Protein AF-A0A522TEH4-F1 (afdb_monomer_lite)

Structure (mmCIF, N/CA/C/O backbone):
data_AF-A0A522TEH4-F1
#
_entry.id   AF-A0A522TEH4-F1
#
loop_
_atom_site.group_PDB
_atom_site.id
_atom_site.type_symbol
_atom_site.label_atom_id
_atom_site.label_alt_id
_atom_site.label_comp_id
_atom_site.label_asym_id
_atom_site.label_entity_id
_atom_site.label_seq_id
_atom_site.pdbx_PDB_ins_code
_atom_site.Cartn_x
_atom_site.Cartn_y
_atom_site.Cartn_z
_atom_site.occupancy
_atom_site.B_iso_or_equiv
_atom_site.auth_seq_id
_atom_site.auth_comp_id
_atom_site.auth_asym_id
_atom_site.auth_atom_id
_atom_site.pdbx_PDB_model_num
ATOM 1 N N . MET A 1 1 ? 0.277 -10.888 18.125 1.00 70.00 1 MET A N 1
ATOM 2 C CA . MET A 1 1 ? -0.631 -10.652 16.985 1.00 70.00 1 MET A CA 1
ATOM 3 C C . MET A 1 1 ? -2.059 -10.641 17.505 1.00 70.00 1 MET A C 1
ATOM 5 O O . MET A 1 1 ? -2.379 -11.465 18.355 1.00 70.00 1 MET A O 1
ATOM 9 N N . ILE A 1 2 ? -2.900 -9.721 17.026 1.00 80.62 2 ILE A N 1
ATOM 10 C CA . ILE A 1 2 ? -4.321 -9.636 17.406 1.00 80.62 2 ILE A CA 1
ATOM 11 C C . ILE A 1 2 ? -5.084 -10.829 16.817 1.00 80.62 2 ILE A C 1
ATOM 13 O O . ILE A 1 2 ? -4.910 -11.162 15.644 1.00 80.62 2 ILE A O 1
ATOM 17 N N . ALA A 1 3 ? -5.933 -11.473 17.621 1.00 81.19 3 ALA A N 1
ATOM 18 C CA . ALA A 1 3 ? -6.693 -12.644 17.194 1.00 81.19 3 ALA A CA 1
ATOM 19 C C . ALA A 1 3 ? -7.724 -12.301 16.101 1.00 81.19 3 ALA A C 1
ATOM 21 O O . ALA A 1 3 ? -8.468 -11.323 16.204 1.00 81.19 3 ALA A O 1
ATOM 22 N N . THR A 1 4 ? -7.816 -13.155 15.077 1.00 79.81 4 THR A N 1
ATOM 23 C CA . THR A 1 4 ? -8.701 -12.989 13.911 1.00 79.81 4 THR A CA 1
ATOM 24 C C . THR A 1 4 ? -10.171 -12.693 14.250 1.00 79.81 4 THR A C 1
ATOM 26 O O . THR A 1 4 ? -10.734 -11.814 13.596 1.00 79.81 4 THR A O 1
ATOM 29 N N . PRO A 1 5 ? -10.804 -13.332 15.259 1.00 83.88 5 PRO A N 1
ATOM 30 C CA . PRO A 1 5 ? -12.202 -13.052 15.604 1.00 83.88 5 PRO A CA 1
ATOM 31 C C . PRO A 1 5 ? -12.446 -11.631 16.129 1.00 83.88 5 PRO A C 1
ATOM 33 O O . PRO A 1 5 ? -13.519 -11.082 15.911 1.00 83.88 5 PRO A O 1
ATOM 36 N N . VAL A 1 6 ? -11.454 -11.022 16.787 1.00 85.75 6 VAL A N 1
ATOM 37 C CA . VAL A 1 6 ? -11.531 -9.627 17.259 1.00 85.75 6 VAL A CA 1
ATOM 38 C C . VAL A 1 6 ? -11.233 -8.659 16.113 1.00 85.75 6 VAL A C 1
ATOM 40 O O . VAL A 1 6 ? -11.848 -7.602 15.988 1.00 85.75 6 VAL A O 1
ATOM 43 N N . TRP A 1 7 ? -10.280 -9.038 15.264 1.00 85.19 7 TRP A N 1
ATOM 44 C CA . TRP A 1 7 ? -9.722 -8.193 14.218 1.00 85.19 7 TRP A CA 1
ATOM 45 C C . TRP A 1 7 ? -10.606 -8.057 12.973 1.00 85.19 7 TRP A C 1
ATOM 47 O O . TRP A 1 7 ? -10.864 -6.946 12.506 1.00 85.19 7 TRP A O 1
ATOM 57 N N . ASN A 1 8 ? -11.073 -9.179 12.417 1.00 84.12 8 ASN A N 1
ATOM 58 C CA . ASN A 1 8 ? -11.763 -9.203 11.125 1.00 84.12 8 ASN A CA 1
ATOM 59 C C . ASN A 1 8 ? -13.027 -8.335 11.084 1.00 84.12 8 ASN A C 1
ATOM 61 O O . ASN A 1 8 ? -13.173 -7.594 10.109 1.00 84.12 8 ASN A O 1
ATOM 65 N N . PRO A 1 9 ? -13.917 -8.357 12.097 1.00 88.81 9 PRO A N 1
ATOM 66 C CA . PRO A 1 9 ? -15.125 -7.539 12.052 1.00 88.81 9 PRO A CA 1
ATOM 67 C C . PRO A 1 9 ? -14.812 -6.036 11.998 1.00 88.81 9 PRO A C 1
ATOM 69 O O . PRO A 1 9 ? -15.439 -5.307 11.229 1.00 88.81 9 PRO A O 1
ATOM 72 N N . ALA A 1 10 ? -13.788 -5.577 12.726 1.00 89.94 10 ALA A N 1
ATOM 73 C CA . ALA A 1 10 ? -13.349 -4.181 12.704 1.00 89.94 10 ALA A CA 1
ATOM 74 C C . ALA A 1 10 ? -12.788 -3.772 11.333 1.00 89.94 10 ALA A C 1
ATOM 76 O O . ALA A 1 10 ? -13.096 -2.698 10.814 1.00 89.94 10 ALA A O 1
ATOM 77 N N . ILE A 1 11 ? -12.006 -4.653 10.701 1.00 85.62 11 ILE A N 1
ATOM 78 C CA . ILE A 1 11 ? -11.470 -4.419 9.355 1.00 85.62 11 ILE A CA 1
ATOM 79 C C . ILE A 1 11 ? -12.564 -4.439 8.289 1.00 85.62 11 ILE A C 1
ATOM 81 O O . ILE A 1 11 ? -12.509 -3.648 7.346 1.00 85.62 11 ILE A O 1
ATOM 85 N N . TRP A 1 12 ? -13.576 -5.295 8.416 1.00 85.38 12 TRP A N 1
ATOM 86 C CA . TRP A 1 12 ? -14.732 -5.266 7.521 1.00 85.38 12 TRP A CA 1
ATOM 87 C C . TRP A 1 12 ? -15.533 -3.971 7.675 1.00 85.38 12 TRP A C 1
ATOM 89 O O . TRP A 1 12 ? -15.868 -3.355 6.663 1.00 85.38 12 TRP A O 1
ATOM 99 N N . ALA A 1 13 ? -15.735 -3.498 8.908 1.00 88.38 13 ALA A N 1
ATOM 100 C CA . ALA A 1 13 ? -16.350 -2.197 9.172 1.00 88.38 13 ALA A CA 1
ATOM 101 C C . ALA A 1 13 ? -15.537 -1.030 8.580 1.00 88.38 13 ALA A C 1
ATOM 103 O O . ALA A 1 13 ? -16.120 -0.061 8.095 1.00 88.38 13 ALA A O 1
ATOM 104 N N . ALA A 1 14 ? -14.203 -1.132 8.556 1.00 87.25 14 ALA A N 1
ATOM 105 C CA . ALA A 1 14 ? -13.345 -0.146 7.902 1.00 87.25 14 ALA A CA 1
ATOM 106 C C . ALA A 1 14 ? -13.493 -0.178 6.373 1.00 87.25 14 ALA A C 1
ATOM 108 O O . ALA A 1 14 ? -13.544 0.869 5.736 1.00 87.25 14 ALA A O 1
ATOM 109 N N . ARG A 1 15 ? -13.586 -1.362 5.756 1.00 79.56 15 ARG A N 1
ATOM 110 C CA . ARG A 1 15 ? -13.619 -1.515 4.285 1.00 79.56 15 ARG A CA 1
ATOM 111 C C . ARG A 1 15 ? -14.828 -0.903 3.607 1.00 79.56 15 ARG A C 1
ATOM 113 O O . ARG A 1 15 ? -14.713 -0.502 2.454 1.00 79.56 15 ARG A O 1
ATOM 120 N N . VAL A 1 16 ? -15.955 -0.836 4.303 1.00 85.06 16 VAL A N 1
ATOM 121 C CA . VAL A 1 16 ? -17.168 -0.200 3.777 1.00 85.06 16 VAL A CA 1
ATOM 122 C C . VAL A 1 16 ? -17.109 1.330 3.851 1.00 85.06 16 VAL A C 1
ATOM 124 O O . VAL A 1 16 ? -17.979 1.997 3.300 1.00 85.06 16 VAL A O 1
ATOM 127 N N . GLN A 1 17 ? -16.089 1.902 4.501 1.00 87.88 17 GLN A N 1
ATOM 128 C CA . GLN A 1 17 ? -15.931 3.350 4.604 1.00 87.88 17 GLN A CA 1
ATOM 129 C C . GLN A 1 17 ? -15.402 3.968 3.299 1.00 87.88 17 GLN A C 1
ATOM 131 O O . GLN A 1 17 ? -14.567 3.358 2.607 1.00 87.88 17 GLN A O 1
ATOM 136 N N . PRO A 1 18 ? -15.796 5.222 2.998 1.00 86.00 18 PRO A N 1
ATOM 137 C CA . PRO A 1 18 ? -15.247 5.988 1.886 1.00 86.00 18 PRO A CA 1
ATOM 138 C C . PRO A 1 18 ? -13.713 6.032 1.884 1.00 86.00 18 PRO A C 1
ATOM 140 O O . PRO A 1 18 ? -13.062 6.071 2.931 1.00 86.00 18 PRO A O 1
ATOM 143 N N . MET A 1 19 ? -13.120 6.056 0.689 1.00 76.25 19 MET A N 1
ATOM 144 C CA . MET A 1 19 ? -11.662 6.076 0.512 1.00 76.25 19 MET A CA 1
ATOM 145 C C . MET A 1 19 ? -11.010 7.266 1.223 1.00 76.25 19 MET A C 1
ATOM 147 O O . MET A 1 19 ? -10.028 7.093 1.940 1.00 76.25 19 MET A O 1
ATOM 151 N N . ASN A 1 20 ? -11.571 8.466 1.072 1.00 83.06 20 ASN A N 1
ATOM 152 C CA . ASN A 1 20 ? -11.056 9.667 1.729 1.00 83.06 20 ASN A CA 1
ATOM 153 C C . ASN A 1 20 ? -11.055 9.531 3.262 1.00 83.06 20 ASN A C 1
ATOM 155 O O . ASN A 1 20 ? -10.084 9.930 3.898 1.00 83.06 20 ASN A O 1
ATOM 159 N N . ALA A 1 21 ? -12.082 8.918 3.856 1.00 87.25 21 ALA A N 1
ATOM 160 C CA . ALA A 1 21 ? -12.151 8.671 5.294 1.00 87.25 21 ALA A CA 1
ATOM 161 C C . ALA A 1 21 ? -11.053 7.700 5.755 1.00 87.25 21 ALA A C 1
ATOM 163 O O . ALA A 1 21 ? -10.356 7.977 6.731 1.00 87.25 21 ALA A O 1
ATOM 164 N N . ARG A 1 22 ? -10.840 6.602 5.019 1.00 84.44 22 ARG A N 1
ATOM 165 C CA . ARG A 1 22 ? -9.768 5.631 5.296 1.00 84.44 22 ARG A CA 1
ATOM 166 C C . ARG A 1 22 ? -8.372 6.239 5.155 1.00 84.44 22 ARG A C 1
ATOM 168 O O . ARG A 1 22 ? -7.528 6.044 6.028 1.00 84.44 22 ARG A O 1
ATOM 175 N N . THR A 1 23 ? -8.131 7.001 4.092 1.00 79.56 23 THR A N 1
ATOM 176 C CA . THR A 1 23 ? -6.846 7.677 3.860 1.00 79.56 23 THR A CA 1
ATOM 177 C C . THR A 1 23 ? -6.581 8.750 4.910 1.00 79.56 23 THR A C 1
ATOM 179 O O . THR A 1 23 ? -5.481 8.811 5.457 1.00 79.56 23 THR A O 1
ATOM 182 N N . ASN A 1 24 ? -7.590 9.553 5.262 1.00 84.75 24 ASN A N 1
ATOM 183 C CA . ASN A 1 24 ? -7.468 10.539 6.334 1.00 84.75 24 ASN A CA 1
ATOM 184 C C . ASN A 1 24 ? -7.178 9.863 7.677 1.00 84.75 24 ASN A C 1
ATOM 186 O O . ASN A 1 24 ? -6.274 10.306 8.375 1.00 84.75 24 ASN A O 1
ATOM 190 N N . CYS A 1 25 ? -7.873 8.768 7.999 1.00 87.44 25 CYS A N 1
ATOM 1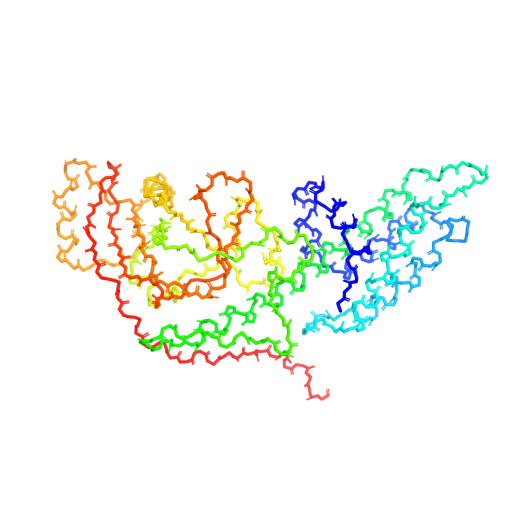91 C CA . CYS A 1 25 ? -7.634 7.974 9.204 1.00 87.44 25 CYS A CA 1
ATOM 192 C C . CYS A 1 25 ? -6.185 7.472 9.293 1.00 87.44 25 CYS A C 1
ATOM 194 O O . CYS A 1 25 ? -5.555 7.619 10.337 1.00 87.44 25 CYS A O 1
ATOM 196 N N . ALA A 1 26 ? -5.638 6.920 8.205 1.00 80.88 26 ALA A N 1
ATOM 197 C CA . ALA A 1 26 ? -4.248 6.469 8.175 1.00 80.88 26 ALA A CA 1
ATOM 198 C C . ALA A 1 26 ? -3.257 7.634 8.357 1.00 80.88 26 ALA A C 1
ATOM 200 O O . ALA A 1 26 ? -2.268 7.496 9.067 1.00 80.88 26 ALA A O 1
ATOM 201 N N . ARG A 1 27 ? -3.543 8.796 7.755 1.00 82.12 27 ARG A N 1
ATOM 202 C CA . ARG A 1 27 ? -2.668 9.976 7.803 1.00 82.12 27 ARG A CA 1
ATOM 203 C C . ARG A 1 27 ? -2.640 10.666 9.169 1.00 82.12 27 ARG A C 1
ATOM 205 O O . ARG A 1 27 ? -1.582 11.129 9.574 1.00 82.12 27 ARG A O 1
ATOM 212 N N . ILE A 1 28 ? -3.782 10.786 9.853 1.00 86.44 28 ILE A N 1
ATOM 213 C CA . ILE A 1 28 ? -3.839 11.460 11.165 1.00 86.44 28 ILE A CA 1
ATOM 214 C C . ILE A 1 28 ? -3.185 10.627 12.278 1.00 86.44 28 ILE A C 1
ATOM 216 O O . ILE A 1 28 ? -2.734 11.187 13.275 1.00 86.44 28 ILE A O 1
ATOM 220 N N . GLY A 1 29 ? -3.112 9.304 12.100 1.00 86.94 29 GLY A N 1
ATOM 221 C CA . GLY A 1 29 ? -2.471 8.387 13.038 1.00 86.94 29 GLY A CA 1
ATOM 222 C C . GLY A 1 29 ? -3.276 8.121 14.317 1.00 86.94 29 GLY A C 1
ATOM 223 O O . GLY A 1 29 ? -4.277 8.776 14.619 1.00 86.94 29 GLY A O 1
ATOM 224 N N . MET A 1 30 ? -2.819 7.135 15.094 1.00 90.88 30 MET A N 1
ATOM 225 C CA . MET A 1 30 ? -3.558 6.622 16.255 1.00 90.88 30 MET A CA 1
ATOM 226 C C . MET A 1 30 ? -3.762 7.677 17.341 1.00 90.88 30 MET A C 1
ATOM 228 O O . MET A 1 30 ? -4.852 7.779 17.895 1.00 90.88 30 MET A O 1
ATOM 232 N N . ALA A 1 31 ? -2.738 8.483 17.633 1.00 89.38 31 ALA A N 1
ATOM 233 C CA . ALA A 1 31 ? -2.819 9.504 18.674 1.00 89.38 31 ALA A CA 1
ATOM 234 C C . ALA A 1 31 ? -3.966 10.491 18.407 1.00 89.38 31 ALA A C 1
ATOM 236 O O . ALA A 1 31 ? -4.756 10.782 19.306 1.00 89.38 31 ALA A O 1
ATOM 237 N N . GLN A 1 32 ? -4.109 10.944 17.157 1.00 90.94 32 GLN A N 1
ATOM 238 C CA . GLN A 1 32 ? -5.182 11.858 16.788 1.00 90.94 32 GLN A CA 1
ATOM 239 C C . GLN A 1 32 ? -6.548 11.165 16.752 1.00 90.94 32 GLN A C 1
ATOM 241 O O . GLN A 1 32 ? -7.527 11.782 17.153 1.00 90.94 32 GLN A O 1
ATOM 246 N N . ILE A 1 33 ? -6.637 9.897 1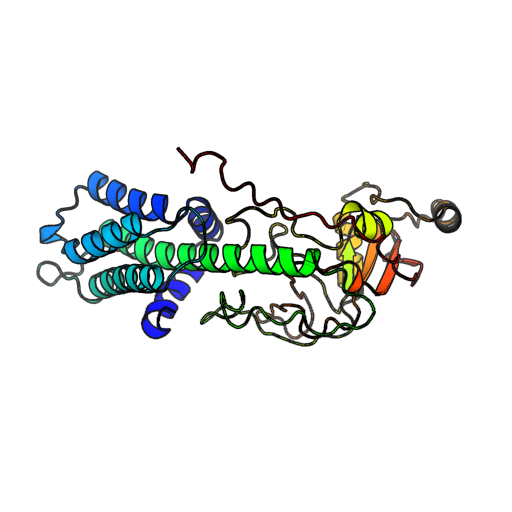6.331 1.00 93.88 33 ILE A N 1
ATOM 247 C CA . ILE A 1 33 ? -7.890 9.115 16.391 1.00 93.88 33 ILE A CA 1
ATOM 248 C C . ILE A 1 33 ? -8.407 9.037 17.830 1.00 93.88 33 ILE A C 1
ATOM 250 O O . ILE A 1 33 ? -9.573 9.329 18.091 1.00 93.88 33 ILE A O 1
ATOM 254 N N . LEU A 1 34 ? -7.528 8.685 18.773 1.00 94.81 34 LEU A N 1
ATOM 255 C CA . LEU A 1 34 ? -7.886 8.574 20.186 1.00 94.81 34 LEU A CA 1
ATOM 256 C C . LEU A 1 34 ? -8.247 9.941 20.779 1.00 94.81 34 LEU A C 1
ATOM 258 O O . LEU A 1 34 ? -9.218 10.046 21.524 1.00 94.81 34 LEU A O 1
ATOM 262 N N . ASN A 1 35 ? -7.521 11.001 20.409 1.00 92.19 35 ASN A N 1
ATOM 263 C CA . ASN A 1 35 ? -7.858 12.362 20.822 1.00 92.19 35 ASN A CA 1
ATOM 264 C C . ASN A 1 35 ? -9.218 12.817 20.266 1.00 92.19 35 ASN A C 1
ATOM 266 O O . ASN A 1 35 ? -10.029 13.341 21.022 1.00 92.19 35 ASN A O 1
ATOM 270 N N . ASN A 1 36 ? -9.499 12.572 18.983 1.00 91.38 36 ASN A N 1
ATOM 271 C CA . ASN A 1 36 ? -10.779 12.913 18.359 1.00 91.38 36 ASN A CA 1
ATOM 272 C C . ASN A 1 36 ? -11.944 12.222 19.071 1.00 91.38 36 ASN A C 1
ATOM 274 O O . ASN A 1 36 ? -12.921 12.886 19.386 1.00 91.38 36 ASN A O 1
ATOM 278 N N . TYR A 1 37 ? -11.812 10.938 19.422 1.00 92.56 37 TYR A N 1
ATOM 279 C CA . TYR A 1 37 ? -12.823 10.244 20.226 1.00 92.56 37 TYR A CA 1
ATOM 280 C C . TYR A 1 37 ? -13.107 10.968 21.552 1.00 92.56 37 TYR A C 1
ATOM 282 O O . TYR A 1 37 ? -14.267 11.194 21.903 1.00 92.56 37 TYR A O 1
ATOM 290 N N . PHE A 1 38 ? -12.063 11.379 22.279 1.00 89.56 38 PHE A N 1
ATOM 291 C CA . PHE A 1 38 ? -12.255 12.117 23.525 1.00 89.56 38 PHE A CA 1
ATOM 292 C C . PHE A 1 38 ? -12.880 13.498 23.293 1.00 89.56 38 PHE A C 1
ATOM 294 O O . PHE A 1 38 ? -13.791 13.864 24.035 1.00 89.56 38 PHE A O 1
ATOM 301 N N . GLN A 1 39 ? -12.462 14.236 22.264 1.00 86.69 39 GLN A N 1
ATOM 302 C CA . GLN A 1 39 ? -13.029 15.547 21.932 1.00 86.69 39 GLN A CA 1
ATOM 303 C C . GLN A 1 39 ? -14.497 15.446 21.507 1.00 86.69 39 GLN A C 1
ATOM 305 O O . GLN A 1 39 ? -15.337 16.168 22.038 1.00 86.69 39 GLN A O 1
ATOM 310 N N . ASP A 1 40 ? -14.836 14.502 20.632 1.00 82.50 40 ASP A N 1
ATOM 311 C CA . ASP A 1 40 ? -16.209 14.265 20.181 1.00 82.50 40 ASP A CA 1
ATOM 312 C C . ASP A 1 40 ? -17.115 13.882 21.357 1.00 82.50 40 ASP A C 1
ATOM 314 O O . ASP A 1 40 ? -18.242 14.372 21.461 1.00 82.50 40 ASP A O 1
ATOM 318 N N . SER A 1 41 ? -16.601 13.078 22.296 1.00 79.38 41 SER A N 1
ATOM 319 C CA . SER A 1 41 ? -17.327 12.735 23.523 1.00 79.38 41 SER A CA 1
ATOM 320 C C . SER A 1 41 ? -17.613 13.963 24.401 1.00 79.38 41 SER A C 1
ATOM 322 O O . SER A 1 41 ? -18.704 14.083 24.959 1.00 79.38 41 SER A O 1
ATOM 324 N N . ILE A 1 42 ? -16.675 14.910 24.498 1.00 79.69 42 ILE A N 1
ATOM 325 C CA . ILE A 1 42 ? -16.842 16.143 25.280 1.00 79.69 42 ILE A CA 1
ATOM 326 C C . ILE A 1 42 ? -17.835 17.079 24.586 1.00 79.69 42 ILE A C 1
ATOM 328 O O . ILE A 1 42 ? -18.782 17.545 25.218 1.00 79.69 42 ILE A O 1
ATOM 332 N N . ASN A 1 43 ? -17.663 17.296 23.281 1.00 79.06 43 ASN A N 1
ATOM 333 C CA . ASN A 1 43 ? -18.500 18.185 22.474 1.00 79.06 43 ASN A CA 1
ATOM 334 C C . ASN A 1 43 ? -19.968 17.746 22.454 1.00 79.06 43 ASN A C 1
ATOM 336 O O . ASN A 1 43 ? -20.868 18.580 22.392 1.00 79.06 43 ASN A O 1
ATOM 340 N N . CYS A 1 44 ? -20.217 16.440 22.554 1.00 78.00 44 CYS A N 1
ATOM 341 C CA . CYS A 1 44 ? -21.565 15.883 22.599 1.00 78.00 44 CYS A CA 1
ATOM 342 C C . CYS A 1 44 ? -22.090 15.637 24.028 1.00 78.00 44 CYS A C 1
ATOM 344 O O . CYS A 1 44 ? -23.095 14.939 24.192 1.00 78.00 44 CYS A O 1
ATOM 346 N N . LEU A 1 45 ? -21.427 16.194 25.053 1.00 78.38 45 LEU A N 1
ATOM 347 C CA . LEU A 1 45 ? -21.810 16.112 26.469 1.00 78.38 45 LEU A CA 1
ATOM 348 C C . LEU A 1 45 ? -22.016 14.666 26.960 1.00 78.38 45 LEU A C 1
ATOM 350 O O . LEU A 1 45 ? -23.012 14.341 27.612 1.00 78.38 45 LEU A O 1
ATOM 354 N N . ALA A 1 46 ? -21.073 13.775 26.636 1.00 78.31 46 ALA A N 1
ATOM 355 C CA . ALA A 1 46 ? -21.117 12.378 27.054 1.00 78.31 46 ALA A CA 1
ATOM 356 C C . ALA A 1 46 ? -21.187 12.232 28.578 1.00 78.31 46 ALA A C 1
ATOM 358 O O . ALA A 1 46 ? -20.317 12.709 29.311 1.00 78.31 46 ALA A O 1
ATOM 359 N N . ASN A 1 47 ? -22.158 11.463 29.067 1.00 81.75 47 ASN A N 1
ATOM 360 C CA . ASN A 1 47 ? -22.181 11.043 30.459 1.00 81.75 47 ASN A CA 1
ATOM 361 C C . ASN A 1 47 ? -21.507 9.675 30.549 1.00 81.75 47 ASN A C 1
ATOM 363 O O . ASN A 1 47 ? -22.169 8.646 30.445 1.00 81.75 47 ASN A O 1
ATOM 367 N N . ARG A 1 48 ? -20.184 9.653 30.757 1.00 79.06 48 ARG A N 1
ATOM 368 C CA . ARG A 1 48 ? -19.359 8.425 30.711 1.00 79.06 48 ARG A CA 1
ATOM 369 C C . ARG A 1 48 ? -19.929 7.258 31.525 1.00 79.06 48 ARG A C 1
ATOM 371 O O . ARG A 1 48 ? -19.843 6.110 31.087 1.00 79.06 48 ARG A O 1
ATOM 378 N N . ARG A 1 49 ? -20.541 7.540 32.684 1.00 77.94 49 ARG A N 1
ATOM 379 C CA . ARG A 1 49 ? -21.160 6.524 33.551 1.00 77.94 49 ARG A CA 1
ATOM 380 C C . ARG A 1 49 ? -22.480 6.009 32.978 1.00 77.94 49 ARG A C 1
ATOM 382 O O . ARG A 1 49 ? -22.650 4.797 32.874 1.00 77.94 49 ARG A O 1
ATOM 389 N N . ALA A 1 50 ? -23.401 6.898 32.608 1.00 76.12 50 ALA A N 1
ATOM 390 C CA . ALA A 1 50 ? -24.696 6.502 32.045 1.00 76.12 50 ALA A CA 1
ATOM 391 C C . ALA A 1 50 ? -24.540 5.828 30.671 1.00 76.12 50 ALA A C 1
ATOM 393 O O . ALA A 1 50 ? -25.200 4.830 30.368 1.00 76.12 50 ALA A O 1
ATOM 394 N N . ASP A 1 51 ? -23.590 6.322 29.886 1.00 77.62 51 ASP A N 1
ATOM 395 C CA . ASP A 1 51 ? -23.293 5.860 28.538 1.00 77.62 51 ASP A CA 1
ATOM 396 C C . ASP A 1 51 ? -22.456 4.573 28.544 1.00 77.62 51 ASP A C 1
ATOM 398 O O . ASP A 1 51 ? -22.391 3.884 27.531 1.00 77.62 51 ASP A O 1
ATOM 402 N N . GLY A 1 52 ? -21.875 4.184 29.686 1.00 82.56 52 GLY A N 1
ATOM 403 C CA . GLY A 1 52 ? -21.086 2.956 29.815 1.00 82.56 52 GLY A CA 1
ATOM 404 C C . GLY A 1 52 ? -19.766 3.005 29.044 1.00 82.56 52 GLY A C 1
ATOM 405 O O . GLY A 1 52 ? -19.319 1.980 28.537 1.00 82.56 52 GLY A O 1
ATOM 406 N N . LEU A 1 53 ? -19.157 4.189 28.937 1.00 87.56 53 LEU A N 1
ATOM 407 C CA . LEU A 1 53 ? -17.933 4.419 28.158 1.00 87.56 53 LEU A CA 1
ATOM 408 C C . LEU A 1 53 ? -16.657 4.056 28.919 1.00 87.56 53 LEU A C 1
ATOM 410 O O . LEU A 1 53 ? -15.608 3.915 28.303 1.00 87.56 53 LEU A O 1
ATOM 414 N N . ALA A 1 54 ? -16.739 3.837 30.237 1.00 88.81 54 ALA A N 1
ATOM 415 C CA . ALA A 1 54 ? -15.571 3.586 31.083 1.00 88.81 54 ALA A CA 1
ATOM 416 C C . ALA A 1 54 ? -14.624 2.478 30.559 1.00 88.81 54 ALA A C 1
ATOM 418 O O . ALA A 1 54 ? -13.416 2.715 30.551 1.00 88.81 54 ALA A O 1
ATOM 419 N N . PRO A 1 55 ? -15.104 1.316 30.058 1.00 92.81 55 PRO A N 1
ATOM 420 C CA . PRO A 1 55 ? -14.214 0.307 29.479 1.00 92.81 55 PRO A CA 1
ATOM 421 C C . PRO A 1 55 ? -13.501 0.782 28.205 1.00 92.81 55 PRO A C 1
ATOM 423 O O . PRO A 1 55 ? -12.329 0.464 28.004 1.00 92.81 55 PRO A O 1
ATOM 426 N N . ILE A 1 56 ? -14.192 1.552 27.354 1.00 94.75 56 ILE A N 1
ATOM 427 C CA . ILE A 1 56 ? -13.617 2.122 26.126 1.00 94.75 56 ILE A CA 1
ATOM 428 C C . ILE A 1 56 ? -12.567 3.164 26.499 1.00 94.75 56 ILE A C 1
ATOM 430 O O . ILE A 1 56 ? -11.453 3.113 25.992 1.00 94.75 56 ILE A O 1
ATOM 434 N N . ASP A 1 57 ? -12.889 4.055 27.433 1.00 93.38 57 ASP A N 1
ATOM 435 C CA . ASP A 1 57 ? -12.003 5.125 27.883 1.00 93.38 57 ASP A CA 1
ATOM 436 C C . ASP A 1 57 ? -10.720 4.575 28.506 1.00 93.38 57 ASP A C 1
ATOM 438 O O . ASP A 1 57 ? -9.623 5.018 28.170 1.00 93.38 57 ASP A O 1
ATOM 442 N N . GLN A 1 58 ? -10.840 3.565 29.373 1.00 95.00 58 GLN A N 1
ATOM 443 C CA . GLN A 1 58 ? -9.692 2.900 29.982 1.00 95.00 58 GLN A CA 1
ATOM 444 C C . GLN A 1 58 ? -8.800 2.245 28.920 1.00 95.00 58 GLN A C 1
ATOM 446 O O . GLN A 1 58 ? -7.575 2.383 28.969 1.00 95.00 58 GLN A O 1
ATOM 451 N N . ALA A 1 59 ? -9.399 1.553 27.947 1.00 96.88 59 ALA A N 1
ATOM 452 C CA . ALA A 1 59 ? -8.657 0.929 26.858 1.00 96.88 59 ALA A CA 1
ATOM 453 C C . ALA A 1 59 ? -7.986 1.974 25.949 1.00 96.88 59 ALA A C 1
ATOM 455 O O . ALA A 1 59 ? -6.814 1.816 25.606 1.00 96.88 59 ALA A O 1
ATOM 456 N N . ALA A 1 60 ? -8.694 3.054 25.610 1.00 96.00 60 ALA A N 1
ATOM 457 C CA . ALA A 1 60 ? -8.200 4.143 24.777 1.00 96.00 60 ALA A CA 1
ATOM 458 C C . ALA A 1 60 ? -7.034 4.878 25.450 1.00 96.00 60 ALA A C 1
ATOM 460 O O . ALA A 1 60 ? -5.988 5.032 24.831 1.00 96.00 60 ALA A O 1
ATOM 461 N N . HIS A 1 61 ? -7.148 5.242 26.731 1.00 94.81 61 HIS A N 1
ATOM 462 C CA . HIS A 1 61 ? -6.044 5.854 27.478 1.00 94.81 61 HIS A CA 1
ATOM 463 C C . HIS A 1 61 ? -4.823 4.933 27.572 1.00 94.81 61 HIS A C 1
ATOM 465 O O . HIS A 1 61 ? -3.694 5.385 27.378 1.00 94.81 61 HIS A O 1
ATOM 471 N N . ALA A 1 62 ? -5.035 3.636 27.821 1.00 94.50 62 ALA A N 1
ATOM 472 C CA . ALA A 1 62 ? -3.946 2.667 27.869 1.00 94.50 62 ALA A CA 1
ATOM 473 C C . ALA A 1 62 ? -3.262 2.489 26.503 1.00 94.50 62 ALA A C 1
ATOM 475 O O . ALA A 1 62 ? -2.049 2.280 26.452 1.00 94.50 62 ALA A O 1
ATOM 476 N N . LEU A 1 63 ? -4.017 2.578 25.403 1.00 95.75 63 LEU A N 1
ATOM 477 C CA . LEU A 1 63 ? -3.459 2.577 24.055 1.00 95.75 63 LEU A CA 1
ATOM 478 C C . LEU A 1 63 ? -2.690 3.870 23.771 1.00 95.75 63 LEU A C 1
ATOM 480 O O . LEU A 1 63 ? -1.565 3.775 23.299 1.00 95.75 63 LEU A O 1
ATOM 484 N N . THR A 1 64 ? -3.231 5.044 24.111 1.00 94.12 64 THR A N 1
ATOM 485 C CA . THR A 1 64 ? -2.541 6.337 23.953 1.00 94.12 64 THR A CA 1
ATOM 486 C C . THR A 1 64 ? -1.194 6.338 24.668 1.00 94.12 64 THR A C 1
ATOM 488 O O . THR A 1 64 ? -0.193 6.724 24.078 1.00 94.12 64 THR A O 1
ATOM 491 N N . ALA A 1 65 ? -1.156 5.868 25.918 1.00 90.56 65 ALA A N 1
ATOM 492 C CA . ALA A 1 65 ? 0.066 5.834 26.717 1.00 90.56 65 ALA A CA 1
ATOM 493 C C . ALA A 1 65 ? 1.111 4.844 26.178 1.00 90.56 65 ALA A C 1
ATOM 495 O O . ALA A 1 65 ? 2.308 5.055 26.350 1.00 90.56 65 ALA A O 1
ATOM 496 N N . ALA A 1 66 ? 0.666 3.756 25.547 1.00 89.69 66 ALA A N 1
ATOM 497 C CA . ALA A 1 66 ? 1.559 2.747 24.995 1.00 89.69 66 ALA A CA 1
ATOM 498 C C . ALA A 1 66 ? 1.967 3.037 23.543 1.00 89.69 66 ALA A C 1
ATOM 500 O O . ALA A 1 66 ? 2.962 2.477 23.088 1.00 89.69 66 ALA A O 1
ATOM 501 N N . TRP A 1 67 ? 1.204 3.847 22.797 1.00 89.06 67 TRP A N 1
ATOM 502 C CA . TRP A 1 67 ? 1.365 3.967 21.351 1.00 89.06 67 TRP A CA 1
ATOM 503 C C . TRP A 1 67 ? 2.750 4.505 20.980 1.00 89.06 67 TRP A C 1
ATOM 505 O O . TRP A 1 67 ? 3.100 5.625 21.359 1.00 89.06 67 TRP A O 1
ATOM 515 N N . PRO A 1 68 ? 3.546 3.749 20.207 1.00 78.31 68 PRO A N 1
ATOM 516 C CA . PRO A 1 68 ? 4.869 4.203 19.839 1.00 78.31 68 PRO A CA 1
ATOM 517 C C . PRO A 1 68 ? 4.763 5.299 18.775 1.00 78.31 68 PRO A C 1
ATOM 519 O O . PRO A 1 68 ? 4.157 5.104 17.720 1.00 78.31 68 PRO A O 1
ATOM 522 N N . GLY A 1 69 ? 5.422 6.436 19.007 1.00 66.12 69 GLY A N 1
ATOM 523 C CA . GLY A 1 69 ? 5.638 7.430 17.951 1.00 66.12 69 GLY A CA 1
ATOM 524 C C . GLY A 1 69 ? 6.503 6.863 16.814 1.00 66.12 69 GLY A C 1
ATOM 525 O O . GLY A 1 69 ? 6.188 7.021 15.636 1.00 66.12 69 GLY A O 1
ATOM 526 N N . ALA A 1 70 ? 7.549 6.099 17.153 1.00 59.38 70 ALA A N 1
ATOM 527 C CA . ALA A 1 70 ? 8.483 5.461 16.220 1.00 59.38 70 ALA A CA 1
ATOM 528 C C . ALA A 1 70 ? 8.850 4.027 16.671 1.00 59.38 70 ALA A C 1
ATOM 530 O O . ALA A 1 70 ? 8.666 3.682 17.831 1.00 59.38 70 ALA A O 1
ATOM 531 N N . GLY A 1 71 ? 9.375 3.190 15.764 1.00 61.06 71 GLY A N 1
ATOM 532 C CA . GLY A 1 71 ? 9.763 1.796 16.061 1.00 61.06 71 GLY A CA 1
ATOM 533 C C . GLY A 1 71 ? 8.687 0.718 15.813 1.00 61.06 71 GLY A C 1
ATOM 534 O O . GLY A 1 71 ? 7.572 1.031 15.407 1.00 61.06 71 GLY A O 1
ATOM 535 N N . PRO A 1 72 ? 9.013 -0.575 15.958 1.00 63.94 72 PRO A N 1
ATOM 536 C CA . PRO A 1 72 ? 8.079 -1.670 15.685 1.00 63.94 72 PRO A CA 1
ATOM 537 C C . PRO A 1 72 ? 6.921 -1.717 16.697 1.00 63.94 72 PRO A C 1
ATOM 539 O O . PRO A 1 72 ? 7.076 -1.343 17.858 1.00 63.94 72 PRO A O 1
ATOM 542 N N . LEU A 1 73 ? 5.757 -2.215 16.266 1.00 73.31 73 LEU A N 1
ATOM 543 C CA . LEU A 1 73 ? 4.632 -2.471 17.170 1.00 73.31 73 LEU A CA 1
ATOM 544 C C . LEU A 1 73 ? 4.900 -3.752 17.971 1.00 73.31 73 LEU A C 1
ATOM 546 O O . LEU A 1 73 ? 5.217 -4.792 17.394 1.00 73.31 73 LEU A O 1
ATOM 550 N N . SER A 1 74 ? 4.787 -3.670 19.296 1.00 80.31 74 SER A N 1
ATOM 551 C CA . SER A 1 74 ? 5.060 -4.782 20.211 1.00 80.31 74 SER A CA 1
ATOM 552 C C . SER A 1 74 ? 3.791 -5.558 20.580 1.00 80.31 74 SER A C 1
ATOM 554 O O . SER A 1 74 ? 2.671 -5.085 20.388 1.00 80.31 74 SER A O 1
A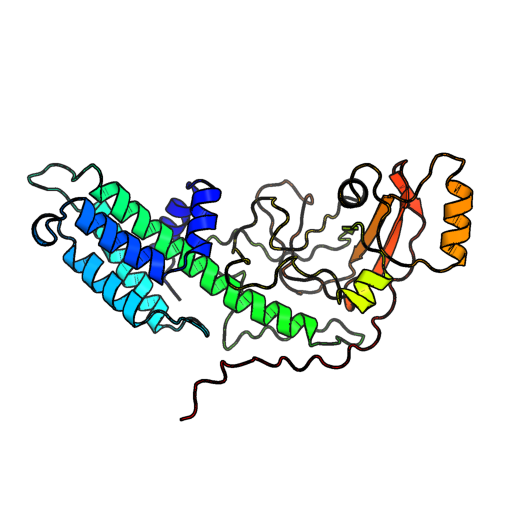TOM 556 N N . ALA A 1 75 ? 3.957 -6.729 21.205 1.00 83.81 75 ALA A N 1
ATOM 557 C CA . ALA A 1 75 ? 2.840 -7.511 21.745 1.00 83.81 75 ALA A CA 1
ATOM 558 C C . ALA A 1 75 ? 1.988 -6.725 22.764 1.00 83.81 75 ALA A C 1
ATOM 560 O O . ALA A 1 75 ? 0.788 -6.969 22.887 1.00 83.81 75 ALA A O 1
ATOM 561 N N . LEU A 1 76 ? 2.584 -5.746 23.457 1.00 86.62 76 LEU A N 1
ATOM 562 C CA . LEU A 1 76 ? 1.846 -4.830 24.324 1.00 86.62 76 LEU A CA 1
ATOM 563 C C . LEU A 1 76 ? 0.849 -3.993 23.514 1.00 86.62 76 LEU A C 1
ATOM 565 O O . LEU A 1 76 ? -0.303 -3.869 23.922 1.00 86.62 76 LEU A O 1
ATOM 569 N N . ILE A 1 77 ? 1.257 -3.457 22.359 1.00 89.44 77 ILE A N 1
ATOM 570 C CA . ILE A 1 77 ? 0.367 -2.674 21.489 1.00 89.44 77 ILE A CA 1
ATOM 571 C C . ILE A 1 77 ? -0.765 -3.540 20.959 1.00 89.44 77 ILE A C 1
ATOM 573 O O . ILE A 1 77 ? -1.916 -3.114 21.005 1.00 89.44 77 ILE A O 1
ATOM 577 N N . ASP A 1 78 ? -0.470 -4.771 20.542 1.00 89.00 78 ASP A N 1
ATOM 578 C CA . ASP A 1 78 ? -1.494 -5.726 20.112 1.00 89.00 78 ASP A CA 1
ATOM 579 C C . ASP A 1 78 ? -2.554 -5.927 21.200 1.00 89.00 78 ASP A C 1
ATOM 581 O O . ASP A 1 78 ? -3.753 -5.881 20.918 1.00 89.00 78 ASP A O 1
ATOM 585 N N . ALA A 1 79 ? -2.128 -6.101 22.455 1.00 91.31 79 ALA A N 1
ATOM 586 C CA . ALA A 1 79 ? -3.034 -6.258 23.587 1.00 91.31 79 ALA A CA 1
ATOM 587 C C . ALA A 1 79 ? -3.863 -4.989 23.849 1.00 91.31 79 ALA A C 1
ATOM 589 O O . ALA A 1 79 ? -5.062 -5.082 24.115 1.00 91.31 79 ALA A O 1
ATOM 590 N N . ARG A 1 80 ? -3.263 -3.795 23.734 1.00 95.00 80 ARG A N 1
ATOM 591 C CA . ARG A 1 80 ? -3.981 -2.520 23.912 1.00 95.00 80 ARG A CA 1
ATOM 592 C C . ARG A 1 80 ? -4.994 -2.261 22.802 1.00 95.00 80 ARG A C 1
ATOM 594 O O . ARG A 1 80 ? -6.120 -1.874 23.095 1.00 95.00 80 ARG A O 1
ATOM 601 N N . VAL A 1 81 ? -4.643 -2.546 21.551 1.00 94.62 81 VAL A N 1
ATOM 602 C CA . VAL A 1 81 ? -5.588 -2.471 20.431 1.00 94.62 81 VAL A CA 1
ATOM 603 C C . VAL A 1 81 ? -6.706 -3.494 20.607 1.00 94.62 81 VAL A C 1
ATOM 605 O O . VAL A 1 81 ? -7.872 -3.139 20.482 1.00 94.62 81 VAL A O 1
ATOM 608 N N . THR A 1 82 ? -6.382 -4.734 20.986 1.00 95.25 82 THR A N 1
ATOM 609 C CA . THR A 1 82 ? -7.382 -5.772 21.296 1.00 95.25 82 THR A CA 1
ATOM 610 C C . THR A 1 82 ? -8.367 -5.297 22.366 1.00 95.25 82 THR A C 1
ATOM 612 O O . THR A 1 82 ? -9.573 -5.480 22.210 1.00 95.25 82 THR A O 1
ATOM 615 N N . ALA A 1 83 ? -7.879 -4.643 23.424 1.00 96.88 83 ALA A N 1
ATOM 616 C CA . ALA A 1 83 ? -8.727 -4.093 24.478 1.00 96.88 83 ALA A CA 1
ATOM 617 C C . ALA A 1 83 ? -9.691 -3.016 23.949 1.00 96.88 83 ALA A C 1
ATOM 619 O O . ALA A 1 83 ? -10.877 -3.067 24.271 1.00 96.88 83 ALA A O 1
ATOM 620 N N . VAL A 1 84 ? -9.218 -2.095 23.099 1.00 97.31 84 VAL A N 1
ATOM 621 C CA . VAL A 1 84 ? -10.074 -1.068 22.473 1.00 97.31 84 VAL A CA 1
ATOM 622 C C . VAL A 1 84 ? -11.137 -1.715 21.586 1.00 97.31 84 VAL A C 1
ATOM 624 O O . VAL A 1 84 ? -12.320 -1.395 21.712 1.00 97.31 84 VAL A O 1
ATOM 627 N N . LEU A 1 85 ? -10.743 -2.661 20.728 1.00 97.00 85 LEU A N 1
ATOM 628 C CA . LEU A 1 85 ? -11.663 -3.344 19.818 1.00 97.00 85 LEU A CA 1
ATOM 629 C C . LEU A 1 85 ? -12.734 -4.141 20.576 1.00 97.00 85 LEU A C 1
ATOM 631 O O . LEU A 1 85 ? -13.914 -4.045 20.242 1.00 97.00 85 LEU A O 1
ATOM 635 N N . ASN A 1 86 ? -12.348 -4.871 21.625 1.00 96.62 86 ASN A N 1
ATOM 636 C CA . ASN A 1 86 ? -13.286 -5.613 22.468 1.00 96.62 86 ASN A CA 1
ATOM 637 C C . ASN A 1 86 ? -14.243 -4.682 23.220 1.00 96.62 86 ASN A C 1
ATOM 639 O O . ASN A 1 86 ? -15.440 -4.960 23.277 1.00 96.62 86 ASN A O 1
ATOM 643 N N . ALA A 1 87 ? -13.743 -3.571 23.771 1.00 95.25 87 ALA A N 1
ATOM 644 C CA . ALA A 1 87 ? -14.578 -2.603 24.474 1.00 95.25 87 ALA A CA 1
ATOM 645 C C . ALA A 1 87 ? -15.613 -1.965 23.534 1.00 95.25 87 ALA A C 1
ATOM 647 O O . ALA A 1 87 ? -16.799 -1.924 23.866 1.00 95.25 87 ALA A O 1
ATOM 648 N N . CYS A 1 88 ? -15.194 -1.545 22.335 1.00 95.38 88 CYS A N 1
ATOM 649 C CA . CYS A 1 88 ? -16.096 -0.972 21.336 1.00 95.38 88 CYS A CA 1
ATOM 650 C C . CYS A 1 88 ? -17.120 -1.999 20.839 1.00 95.38 88 CYS A C 1
ATOM 652 O O . CYS A 1 88 ? -18.313 -1.713 20.816 1.00 95.38 88 CYS A O 1
ATOM 654 N N . SER A 1 89 ? -16.681 -3.210 20.480 1.00 94.56 89 SER A N 1
ATOM 655 C CA . SER A 1 89 ? -17.574 -4.272 19.997 1.00 94.56 89 SER A CA 1
ATOM 656 C C . SER A 1 89 ? -18.598 -4.688 21.058 1.00 94.56 89 SER A C 1
ATOM 658 O O . SER A 1 89 ? -19.789 -4.799 20.755 1.00 94.56 89 SER A O 1
ATOM 660 N N . SER A 1 90 ? -18.167 -4.845 22.314 1.00 91.88 90 SER A N 1
ATOM 661 C CA . SER A 1 90 ? -19.065 -5.144 23.432 1.00 91.88 90 SER A CA 1
ATOM 662 C C . SER A 1 90 ? -20.096 -4.034 23.629 1.00 91.88 90 SER A C 1
ATOM 664 O O . SER A 1 90 ? -21.282 -4.322 23.784 1.00 91.88 90 SER A O 1
ATOM 666 N N . TRP A 1 91 ? -19.681 -2.766 23.552 1.00 91.69 91 TRP A N 1
ATOM 667 C CA . TRP A 1 91 ? -20.600 -1.635 23.657 1.00 91.69 91 TRP A CA 1
ATOM 668 C C . TRP A 1 91 ? -21.621 -1.619 22.512 1.00 91.69 91 TRP A C 1
ATOM 670 O O . TRP A 1 91 ? -22.822 -1.549 22.769 1.00 91.69 91 TRP A O 1
ATOM 680 N N . LEU A 1 92 ? -21.162 -1.769 21.264 1.00 89.56 92 LEU A N 1
ATOM 681 C CA . LEU A 1 92 ? -22.013 -1.776 20.065 1.00 89.56 92 LEU A CA 1
ATOM 682 C C . LEU A 1 92 ? -23.021 -2.935 20.063 1.00 89.56 92 LEU A C 1
ATOM 684 O O . LEU A 1 92 ? -24.117 -2.795 19.527 1.00 89.56 92 LEU A O 1
ATOM 688 N N . THR A 1 93 ? -22.665 -4.067 20.673 1.00 86.25 93 THR A N 1
ATOM 689 C CA . THR A 1 93 ? -23.529 -5.256 20.738 1.00 86.25 93 THR A CA 1
ATOM 690 C C . THR A 1 93 ? -24.523 -5.182 21.896 1.00 86.25 93 THR A C 1
ATOM 692 O O . THR A 1 93 ? -25.698 -5.511 21.739 1.00 86.25 93 THR A O 1
ATOM 695 N N . ASN A 1 94 ? -24.060 -4.760 23.075 1.00 80.19 94 ASN A N 1
ATOM 696 C CA . ASN A 1 94 ? -24.789 -4.966 24.324 1.00 80.19 94 ASN A CA 1
ATOM 697 C C . ASN A 1 94 ? -25.507 -3.716 24.838 1.00 80.19 94 ASN A C 1
ATOM 699 O O . ASN A 1 94 ? -26.367 -3.838 25.717 1.00 80.19 94 ASN A O 1
ATOM 703 N N . ARG A 1 95 ? -25.165 -2.503 24.373 1.00 70.81 95 ARG A N 1
ATOM 704 C CA . ARG A 1 95 ? -25.645 -1.303 25.066 1.00 70.81 95 ARG A CA 1
ATOM 705 C C . ARG A 1 95 ? -27.089 -0.955 24.714 1.00 70.81 95 ARG A C 1
ATOM 707 O O . ARG A 1 95 ? -27.423 -0.477 23.631 1.00 70.81 95 ARG A O 1
ATOM 714 N N . ARG A 1 96 ? -27.936 -1.127 25.727 1.00 63.53 96 ARG A N 1
ATOM 715 C CA . ARG A 1 96 ? -29.296 -0.602 25.804 1.00 63.53 96 ARG A CA 1
ATOM 716 C C . ARG A 1 96 ? -29.396 0.329 27.013 1.00 63.53 96 ARG A C 1
ATOM 718 O O . ARG A 1 96 ? -28.855 0.019 28.073 1.00 63.53 96 ARG A O 1
ATOM 725 N N . PHE A 1 97 ? -30.075 1.458 26.864 1.00 57.94 97 PHE A N 1
ATOM 726 C CA . PHE A 1 97 ? -30.458 2.348 27.955 1.00 57.94 97 PHE A CA 1
ATOM 727 C C . PHE A 1 97 ? -31.970 2.233 28.148 1.00 57.94 97 PHE A C 1
ATOM 729 O O . PHE A 1 97 ? -32.724 2.422 27.198 1.00 57.94 97 PHE A O 1
ATOM 736 N N . LEU A 1 98 ? -32.413 1.860 29.355 1.00 57.78 98 LEU A N 1
ATOM 737 C CA . LEU A 1 98 ? -33.835 1.639 29.677 1.00 57.78 98 LEU A CA 1
ATOM 738 C C . LEU A 1 98 ? -34.558 0.695 28.688 1.00 57.78 98 LEU A C 1
ATOM 740 O O . LEU A 1 98 ? -35.704 0.922 28.322 1.00 57.78 98 LEU A O 1
ATOM 744 N N . GLY A 1 99 ? -33.876 -0.352 28.213 1.00 60.66 99 GLY A N 1
ATOM 745 C CA . GLY A 1 99 ? -34.431 -1.307 27.242 1.00 60.66 99 GLY A CA 1
ATOM 746 C C . GLY A 1 99 ? -34.357 -0.867 25.773 1.00 60.66 99 GLY A C 1
ATOM 747 O O . GLY A 1 99 ? -34.487 -1.718 24.893 1.00 60.66 99 GLY A O 1
ATOM 748 N N . PHE A 1 100 ? -34.046 0.402 25.491 1.00 52.97 100 PHE A N 1
ATOM 749 C CA . PHE A 1 100 ? -33.880 0.936 24.137 1.00 52.97 100 PHE A CA 1
ATOM 750 C C . PHE A 1 100 ? -32.416 0.940 23.708 1.00 52.97 100 PHE A C 1
ATOM 752 O O . PHE A 1 100 ? -31.513 1.163 24.513 1.00 52.97 100 PHE A O 1
ATOM 759 N N . ARG A 1 101 ? -32.157 0.697 22.421 1.00 64.44 101 ARG A N 1
ATOM 760 C CA . ARG A 1 101 ? -30.807 0.816 21.858 1.00 64.44 101 ARG A CA 1
ATOM 761 C C . ARG A 1 101 ? -30.352 2.275 21.956 1.00 64.44 101 ARG A C 1
ATOM 763 O O . ARG A 1 101 ? -31.110 3.176 21.611 1.00 64.44 101 ARG A O 1
ATOM 770 N N . VAL A 1 102 ? -29.133 2.506 22.439 1.00 66.44 102 VAL A N 1
ATOM 771 C CA . VAL A 1 102 ? -28.551 3.856 22.471 1.00 66.44 102 VAL A CA 1
ATOM 772 C C . VAL A 1 102 ? -28.168 4.237 21.042 1.00 66.44 102 VAL A C 1
ATOM 774 O O . VAL A 1 102 ? -27.240 3.656 20.492 1.00 66.44 102 VAL A O 1
ATOM 777 N N . THR A 1 103 ? -28.884 5.190 20.447 1.00 64.88 103 THR A N 1
ATOM 778 C CA . THR A 1 103 ? -28.670 5.652 19.065 1.00 64.88 103 THR A CA 1
ATOM 779 C C . THR A 1 103 ? -28.135 7.088 19.019 1.00 64.88 103 THR A C 1
ATOM 781 O O . THR A 1 103 ? -28.120 7.805 20.023 1.00 64.88 103 THR A O 1
ATOM 784 N N . GLY A 1 104 ? -27.701 7.531 17.837 1.00 76.75 104 GLY A N 1
ATOM 785 C CA . GLY A 1 104 ? -27.244 8.902 17.587 1.00 76.75 104 GLY A CA 1
ATOM 786 C C . GLY A 1 104 ? -25.722 9.034 17.606 1.00 76.75 104 GLY A C 1
ATOM 787 O O . GLY A 1 104 ? -25.010 8.134 17.161 1.00 76.75 104 GLY A O 1
ATOM 788 N N . TRP A 1 105 ? -25.212 10.158 18.117 1.00 79.62 105 TRP A N 1
ATOM 789 C CA . TRP A 1 105 ? -23.784 10.492 18.034 1.00 79.62 105 TRP A CA 1
ATOM 790 C C . TRP A 1 105 ? -22.872 9.429 18.676 1.00 79.62 105 TRP A C 1
ATOM 792 O O . TRP A 1 105 ? -21.787 9.173 18.167 1.00 79.62 105 TRP A O 1
ATOM 802 N N . ARG A 1 106 ? -23.324 8.766 19.752 1.00 83.81 106 ARG A N 1
ATOM 803 C CA . ARG A 1 106 ? -22.546 7.761 20.506 1.00 83.81 106 ARG A CA 1
ATOM 804 C C . ARG A 1 106 ? -22.235 6.527 19.679 1.00 83.81 106 ARG A C 1
ATOM 806 O O . ARG A 1 106 ? -21.091 6.093 19.617 1.00 83.81 106 ARG A O 1
ATOM 813 N N . GLU A 1 107 ? -23.264 5.974 19.042 1.00 85.75 107 GLU A N 1
ATOM 814 C CA . GLU A 1 107 ? -23.118 4.800 18.186 1.00 85.75 107 GLU A CA 1
ATOM 815 C C . GLU A 1 107 ? -22.196 5.120 17.010 1.00 85.75 107 GLU A C 1
ATOM 817 O O . GLU A 1 107 ? -21.282 4.350 16.727 1.00 85.75 107 GLU A O 1
ATOM 822 N N . ALA A 1 108 ? -22.361 6.299 16.402 1.00 87.00 108 ALA A N 1
ATOM 823 C CA . ALA A 1 108 ? -21.486 6.764 15.333 1.00 87.00 108 ALA A CA 1
ATOM 824 C C . ALA A 1 108 ? -20.028 6.942 15.798 1.00 87.00 108 ALA A C 1
ATOM 826 O O . ALA A 1 108 ? -19.120 6.461 15.124 1.00 87.00 108 ALA A O 1
ATOM 827 N N . ALA A 1 109 ? -19.791 7.570 16.953 1.00 89.12 109 ALA A N 1
ATOM 828 C CA . ALA A 1 109 ? -18.451 7.813 17.490 1.00 89.12 109 ALA A CA 1
ATOM 829 C C . ALA A 1 109 ? -17.732 6.514 17.886 1.00 89.12 109 ALA A C 1
ATOM 831 O O . ALA A 1 109 ? -16.547 6.347 17.603 1.00 89.12 109 ALA A O 1
ATOM 832 N N . ILE A 1 110 ? -18.442 5.562 18.495 1.00 92.00 110 ILE A N 1
ATOM 833 C CA . ILE A 1 110 ? -17.860 4.278 18.915 1.00 92.00 110 ILE A CA 1
ATOM 834 C C . ILE A 1 110 ? -17.643 3.365 17.711 1.00 92.00 110 ILE A C 1
ATOM 836 O O . ILE A 1 110 ? -16.610 2.704 17.627 1.00 92.00 110 ILE A O 1
ATOM 840 N N . ALA A 1 111 ? -18.562 3.366 16.741 1.00 91.81 111 ALA A N 1
ATOM 841 C CA . ALA A 1 111 ? -18.339 2.695 15.466 1.00 91.81 111 ALA A CA 1
ATOM 842 C C . ALA A 1 111 ? -17.133 3.296 14.730 1.00 91.81 111 ALA A C 1
ATOM 844 O O . ALA A 1 111 ? -16.319 2.543 14.195 1.00 91.81 111 ALA A O 1
ATOM 845 N N . ALA A 1 112 ? -16.985 4.627 14.745 1.00 93.62 112 ALA A N 1
ATOM 846 C CA . ALA A 1 112 ? -15.836 5.318 14.172 1.00 93.62 112 ALA A CA 1
ATOM 847 C C . ALA A 1 112 ? -14.531 4.905 14.855 1.00 93.62 112 ALA A C 1
ATOM 849 O O . ALA A 1 112 ? -13.633 4.425 14.170 1.00 93.62 112 ALA A O 1
ATOM 850 N N . LEU A 1 113 ? -14.451 4.993 16.187 1.00 95.56 113 LEU A N 1
ATOM 851 C CA . LEU A 1 113 ? -13.287 4.545 16.952 1.00 95.56 113 LEU A CA 1
ATOM 852 C C . LEU A 1 113 ? -12.939 3.083 16.631 1.00 95.56 113 LEU A C 1
ATOM 854 O O . LEU A 1 113 ? -11.784 2.769 16.352 1.00 95.56 113 LEU A O 1
ATOM 858 N N . TYR A 1 114 ? -13.942 2.201 16.593 1.00 95.69 114 TYR A N 1
ATOM 859 C CA . TYR A 1 114 ? -13.761 0.775 16.330 1.00 95.69 114 TYR A CA 1
ATOM 860 C C . TYR A 1 114 ? -13.048 0.501 15.002 1.00 95.69 114 TYR A C 1
ATOM 862 O O . TYR A 1 114 ? -12.017 -0.180 14.973 1.00 95.69 114 TYR A O 1
ATOM 870 N N . TRP A 1 115 ? -13.564 1.045 13.897 1.00 94.06 115 TRP A N 1
ATOM 871 C CA . TRP A 1 115 ? -12.958 0.801 12.591 1.00 94.06 115 TRP A CA 1
ATOM 872 C C . TRP A 1 115 ? -11.675 1.614 12.390 1.00 94.06 115 TRP A C 1
ATOM 874 O O . TRP A 1 115 ? -10.736 1.104 11.778 1.00 94.06 115 TRP A O 1
ATOM 884 N N . GLN A 1 116 ? -11.598 2.844 12.912 1.00 95.12 116 GLN A N 1
ATOM 885 C CA . GLN A 1 116 ? -10.427 3.714 12.758 1.00 95.12 116 GLN A CA 1
ATOM 886 C C . GLN A 1 116 ? -9.213 3.152 13.492 1.00 95.12 116 GLN A C 1
ATOM 888 O O . GLN A 1 116 ? -8.123 3.123 12.922 1.00 95.12 116 GLN A O 1
ATOM 893 N N . THR A 1 117 ? -9.383 2.641 14.715 1.00 94.44 117 THR A N 1
ATOM 894 C CA . THR A 1 117 ? -8.299 1.985 15.456 1.00 94.44 117 THR A CA 1
ATOM 895 C C . THR A 1 117 ? -7.777 0.766 14.694 1.00 94.44 117 THR A C 1
ATOM 897 O O . THR A 1 117 ? -6.566 0.631 14.508 1.00 94.44 117 THR A O 1
ATOM 900 N N . ALA A 1 118 ? -8.662 -0.101 14.191 1.00 91.06 118 ALA A N 1
ATOM 901 C CA . ALA A 1 118 ? -8.236 -1.255 13.400 1.00 91.06 118 ALA A CA 1
ATOM 902 C C . ALA A 1 118 ? -7.544 -0.832 12.092 1.00 91.06 118 ALA A C 1
ATOM 904 O O . ALA A 1 118 ? -6.482 -1.349 11.739 1.00 91.06 118 ALA A O 1
ATOM 905 N N . TRP A 1 119 ? -8.100 0.144 11.376 1.00 88.31 119 TRP A N 1
ATOM 906 C CA . TRP A 1 119 ? -7.532 0.621 10.119 1.00 88.31 119 TRP A CA 1
ATOM 907 C C . TRP A 1 119 ? -6.159 1.269 10.314 1.00 88.31 119 TRP A C 1
ATOM 909 O O . TRP A 1 119 ? -5.199 0.885 9.651 1.00 88.31 119 TRP A O 1
ATOM 919 N N . CYS A 1 120 ? -6.033 2.191 11.269 1.00 88.25 120 CYS A N 1
ATOM 920 C CA . CYS A 1 120 ? -4.775 2.866 11.560 1.00 88.25 120 CYS A CA 1
ATOM 921 C C . CYS A 1 120 ? -3.698 1.893 12.043 1.00 88.25 120 CYS A C 1
ATOM 923 O O . CYS A 1 120 ? -2.590 1.930 11.515 1.00 88.25 120 CYS A O 1
ATOM 925 N N . TYR A 1 121 ? -4.017 0.963 12.953 1.00 88.00 121 TYR A N 1
ATOM 926 C CA . TYR A 1 121 ? -3.054 -0.068 13.351 1.00 88.00 121 TYR A CA 1
ATOM 927 C C . TYR A 1 121 ? -2.598 -0.908 12.151 1.00 88.00 121 TYR A C 1
ATOM 929 O O . TYR A 1 121 ? -1.409 -1.198 12.033 1.00 88.00 121 TYR A O 1
ATOM 937 N N . SER A 1 122 ? -3.507 -1.267 11.234 1.00 82.62 122 SER A N 1
ATOM 938 C CA . SER A 1 122 ? -3.147 -2.004 10.012 1.00 82.62 122 SER A CA 1
ATOM 939 C C . SER A 1 122 ? -2.154 -1.227 9.157 1.00 82.62 122 SER A C 1
ATOM 941 O O . SER A 1 122 ? -1.149 -1.784 8.721 1.00 82.62 122 SER A O 1
ATOM 943 N N . CYS A 1 123 ? -2.447 0.052 8.912 1.00 80.56 123 CYS A N 1
ATOM 944 C CA . CYS A 1 123 ? -1.617 0.935 8.102 1.00 80.56 123 CYS A CA 1
ATOM 945 C C . CYS A 1 123 ? -0.245 1.157 8.732 1.00 80.56 123 CYS A C 1
ATOM 947 O O . CYS A 1 123 ? 0.758 1.033 8.041 1.00 80.56 123 CYS A O 1
ATOM 949 N N . ASP A 1 124 ? -0.185 1.389 10.039 1.00 80.44 124 ASP A N 1
ATOM 950 C CA . ASP A 1 124 ? 1.069 1.613 10.755 1.00 80.44 124 ASP A CA 1
ATOM 951 C C . ASP A 1 124 ? 1.932 0.349 10.793 1.00 80.44 124 ASP A C 1
ATOM 953 O O . ASP A 1 124 ? 3.134 0.400 10.528 1.00 80.44 124 ASP A O 1
ATOM 957 N N . ASN A 1 125 ? 1.323 -0.808 11.059 1.00 78.50 125 ASN A N 1
ATOM 958 C CA . ASN A 1 125 ? 2.028 -2.087 11.041 1.00 78.50 125 ASN A CA 1
ATOM 959 C C . ASN A 1 125 ? 2.560 -2.402 9.631 1.00 78.50 125 ASN A C 1
ATOM 961 O O . ASN A 1 125 ? 3.730 -2.757 9.467 1.00 78.50 125 ASN A O 1
ATOM 965 N N . TYR A 1 126 ? 1.731 -2.186 8.605 1.00 76.19 126 TYR A N 1
ATOM 966 C CA . TYR A 1 126 ? 2.115 -2.354 7.207 1.00 76.19 126 TYR A CA 1
ATOM 967 C C . TYR A 1 126 ? 3.237 -1.402 6.800 1.00 76.19 126 TYR A C 1
ATOM 969 O O . TYR A 1 126 ? 4.251 -1.861 6.290 1.00 76.19 126 TYR A O 1
ATOM 977 N N . ALA A 1 127 ? 3.105 -0.100 7.062 1.00 74.81 127 ALA A N 1
ATOM 978 C CA . ALA A 1 127 ? 4.083 0.907 6.667 1.00 74.81 127 ALA A CA 1
ATOM 979 C C . ALA A 1 127 ? 5.453 0.663 7.307 1.00 74.81 127 ALA A C 1
ATOM 981 O O . ALA A 1 127 ? 6.468 0.737 6.618 1.00 74.81 127 ALA A O 1
ATOM 982 N N . ARG A 1 128 ? 5.497 0.302 8.597 1.00 73.62 128 ARG A N 1
ATOM 983 C CA . ARG A 1 128 ? 6.753 -0.028 9.298 1.00 73.62 128 ARG A CA 1
ATOM 984 C C . ARG A 1 128 ? 7.445 -1.236 8.668 1.00 73.62 128 ARG A C 1
ATOM 986 O O . ARG A 1 128 ? 8.646 -1.189 8.414 1.00 73.62 128 ARG A O 1
ATOM 993 N N . ARG A 1 129 ? 6.691 -2.298 8.369 1.00 72.62 129 ARG A N 1
ATOM 994 C CA . ARG A 1 129 ? 7.219 -3.502 7.703 1.00 72.62 129 ARG A CA 1
ATOM 995 C C . ARG A 1 129 ? 7.621 -3.235 6.253 1.00 72.62 129 ARG A C 1
ATOM 997 O O . ARG A 1 129 ? 8.653 -3.728 5.812 1.00 72.62 129 ARG A O 1
ATOM 1004 N N . ALA A 1 130 ? 6.833 -2.444 5.530 1.00 71.25 130 ALA A N 1
ATOM 1005 C CA . ALA A 1 130 ? 7.066 -2.092 4.137 1.00 71.25 130 ALA A CA 1
ATOM 1006 C C . ALA A 1 130 ? 8.339 -1.259 3.965 1.00 71.25 130 ALA A C 1
ATOM 1008 O O . ALA A 1 130 ? 9.161 -1.589 3.119 1.00 71.25 130 ALA A O 1
ATOM 1009 N N . ILE A 1 131 ? 8.544 -0.235 4.800 1.00 68.50 131 ILE A N 1
ATOM 1010 C CA . ILE A 1 131 ? 9.753 0.604 4.774 1.00 68.50 131 ILE A CA 1
ATOM 1011 C C . ILE A 1 131 ? 11.008 -0.242 5.016 1.00 68.50 131 ILE A C 1
ATOM 1013 O O . ILE A 1 131 ? 11.987 -0.109 4.286 1.00 68.50 131 ILE A O 1
ATOM 1017 N N . LEU A 1 132 ? 10.969 -1.148 5.998 1.00 65.94 132 LEU A N 1
ATOM 1018 C CA . LEU A 1 132 ? 12.086 -2.055 6.273 1.00 65.94 132 LEU A CA 1
ATOM 1019 C C . LEU A 1 132 ? 12.341 -3.018 5.106 1.00 65.94 132 LEU A C 1
ATOM 1021 O O . LEU A 1 132 ? 13.487 -3.181 4.695 1.00 65.94 132 LEU A O 1
ATOM 1025 N N . ALA A 1 133 ? 11.288 -3.612 4.537 1.00 67.19 133 ALA A N 1
ATOM 1026 C CA . ALA A 1 133 ? 11.406 -4.505 3.386 1.00 67.19 133 ALA A CA 1
ATOM 1027 C C . ALA A 1 133 ? 11.980 -3.788 2.151 1.00 67.19 133 ALA A C 1
ATOM 1029 O O . ALA A 1 133 ? 12.852 -4.334 1.480 1.00 67.19 133 ALA A O 1
ATOM 1030 N N . ILE A 1 134 ? 11.544 -2.554 1.878 1.00 66.56 134 ILE A N 1
ATOM 1031 C CA . ILE A 1 134 ? 12.087 -1.713 0.801 1.00 66.56 134 ILE A CA 1
ATOM 1032 C C . ILE A 1 134 ? 13.567 -1.407 1.058 1.00 66.56 134 ILE A C 1
ATOM 1034 O O . ILE A 1 134 ? 14.379 -1.559 0.152 1.00 66.56 134 ILE A O 1
ATOM 1038 N N . GLY A 1 135 ? 13.940 -1.035 2.288 1.00 61.12 135 GLY A N 1
ATOM 1039 C CA . GLY A 1 135 ? 15.334 -0.772 2.656 1.00 61.12 135 GLY A CA 1
ATOM 1040 C C . GLY A 1 135 ? 16.252 -1.979 2.439 1.00 61.12 135 GLY A C 1
ATOM 1041 O O . GLY A 1 135 ? 17.317 -1.836 1.845 1.00 61.12 135 GLY A O 1
ATOM 1042 N N . VAL A 1 136 ? 15.817 -3.175 2.848 1.00 59.00 136 VAL A N 1
ATOM 1043 C CA . VAL A 1 136 ? 16.565 -4.426 2.624 1.00 59.00 136 VAL A CA 1
ATOM 1044 C C . VAL A 1 136 ? 16.684 -4.744 1.131 1.00 59.00 136 VAL A C 1
ATOM 1046 O O . VAL A 1 136 ? 17.784 -5.012 0.653 1.00 59.00 136 VAL A O 1
ATOM 1049 N N . ASN A 1 137 ? 15.581 -4.659 0.379 1.00 55.25 137 ASN A N 1
ATOM 1050 C CA . ASN A 1 137 ? 15.581 -4.939 -1.061 1.00 55.25 137 ASN A CA 1
ATOM 1051 C C . ASN A 1 137 ? 16.433 -3.936 -1.858 1.00 55.25 137 ASN A C 1
ATOM 1053 O O . ASN A 1 137 ? 16.988 -4.301 -2.889 1.00 55.25 137 ASN A O 1
ATOM 1057 N N . ASN A 1 138 ? 16.550 -2.692 -1.385 1.00 54.56 138 ASN A N 1
ATOM 1058 C CA . ASN A 1 138 ? 17.361 -1.652 -2.018 1.00 54.56 138 ASN A CA 1
ATOM 1059 C C . ASN A 1 138 ? 18.846 -1.706 -1.611 1.00 54.56 138 ASN A C 1
ATOM 1061 O O . ASN A 1 138 ? 19.687 -1.225 -2.367 1.00 54.56 138 ASN A O 1
ATOM 1065 N N . GLY A 1 139 ? 19.172 -2.242 -0.427 1.00 42.81 139 GLY A N 1
ATOM 1066 C CA . GLY A 1 139 ? 20.544 -2.355 0.091 1.00 42.81 139 GLY A CA 1
ATOM 1067 C C . GLY A 1 139 ? 21.287 -3.620 -0.350 1.00 42.81 139 GLY A C 1
ATOM 1068 O O . GLY A 1 139 ? 22.516 -3.668 -0.297 1.00 42.81 139 GLY A O 1
ATOM 1069 N N . LEU A 1 140 ? 20.564 -4.640 -0.814 1.00 41.44 140 LEU A N 1
ATOM 1070 C CA . LEU A 1 140 ? 21.158 -5.812 -1.440 1.00 41.44 140 LEU A CA 1
ATOM 1071 C C . LEU A 1 140 ? 21.394 -5.515 -2.926 1.00 41.44 140 LEU A C 1
ATOM 1073 O O . LEU A 1 140 ? 20.500 -5.663 -3.756 1.00 41.44 140 LEU A O 1
ATOM 1077 N N . ASN A 1 141 ? 22.625 -5.141 -3.282 1.00 39.44 141 ASN A N 1
ATOM 1078 C CA . ASN A 1 141 ? 23.143 -5.381 -4.629 1.00 39.44 141 ASN A CA 1
ATOM 1079 C C . ASN A 1 141 ? 23.130 -6.906 -4.846 1.00 39.44 141 ASN A C 1
ATOM 1081 O O . ASN A 1 141 ? 24.130 -7.570 -4.573 1.00 39.44 141 ASN A O 1
ATOM 1085 N N . VAL A 1 142 ? 21.990 -7.497 -5.229 1.00 35.97 142 VAL A N 1
ATOM 1086 C CA . VAL A 1 142 ? 21.886 -8.953 -5.410 1.00 35.97 142 VAL A CA 1
ATOM 1087 C C . VAL A 1 142 ? 22.622 -9.322 -6.690 1.00 35.97 142 VAL A C 1
ATOM 1089 O O . VAL A 1 142 ? 22.079 -9.320 -7.794 1.00 35.97 142 VAL A O 1
ATOM 1092 N N . ALA A 1 143 ? 23.907 -9.599 -6.506 1.00 28.62 143 ALA A N 1
ATOM 1093 C CA . ALA A 1 143 ? 24.780 -10.235 -7.461 1.00 28.62 143 ALA A CA 1
ATOM 1094 C C . ALA A 1 143 ? 24.154 -11.551 -7.951 1.00 28.62 143 ALA A C 1
ATOM 1096 O O . ALA A 1 143 ? 23.887 -12.450 -7.159 1.00 28.62 143 ALA A O 1
ATOM 1097 N N . THR A 1 144 ? 23.933 -11.629 -9.267 1.00 28.86 144 THR A N 1
ATOM 1098 C CA . THR A 1 144 ? 23.984 -12.811 -10.161 1.00 28.86 144 THR A CA 1
ATOM 1099 C C . THR A 1 144 ? 23.210 -14.095 -9.844 1.00 28.86 144 THR A C 1
ATOM 1101 O O . THR A 1 144 ? 23.142 -14.969 -10.701 1.00 28.86 144 THR A O 1
ATOM 1104 N N . THR A 1 145 ? 22.533 -14.214 -8.716 1.00 28.03 145 THR A N 1
ATOM 1105 C CA . THR A 1 145 ? 21.630 -15.323 -8.412 1.00 28.03 145 THR A CA 1
ATOM 1106 C C . THR A 1 145 ? 20.564 -14.769 -7.493 1.00 28.03 145 THR A C 1
ATOM 1108 O O . THR A 1 145 ? 20.874 -14.360 -6.375 1.00 28.03 145 THR A O 1
ATOM 1111 N N . ALA A 1 146 ? 19.318 -14.725 -7.969 1.00 29.16 146 ALA A N 1
ATOM 1112 C CA . ALA A 1 146 ? 18.142 -14.421 -7.162 1.00 29.16 146 ALA A CA 1
ATOM 1113 C C . ALA A 1 146 ? 17.925 -15.543 -6.134 1.00 29.16 146 ALA A C 1
ATOM 1115 O O . ALA A 1 146 ? 17.011 -16.354 -6.233 1.00 29.16 146 ALA A O 1
ATOM 1116 N N . THR A 1 147 ? 18.830 -15.630 -5.169 1.00 29.56 147 THR A N 1
ATOM 1117 C CA . THR A 1 147 ? 18.574 -16.271 -3.893 1.00 29.56 147 THR A CA 1
ATOM 1118 C C . THR A 1 147 ? 17.703 -15.295 -3.128 1.00 29.56 147 THR A C 1
ATOM 1120 O O . THR A 1 147 ? 18.050 -14.116 -3.027 1.00 29.56 147 THR A O 1
ATOM 1123 N N . GLU A 1 148 ? 16.557 -15.790 -2.664 1.00 32.22 148 GLU A N 1
ATOM 1124 C CA . GLU A 1 148 ? 15.633 -15.099 -1.768 1.00 32.22 148 GLU A CA 1
ATOM 1125 C C . GLU A 1 148 ? 16.395 -14.153 -0.831 1.00 32.22 148 GLU A C 1
ATOM 1127 O O . GLU A 1 148 ? 17.322 -14.615 -0.150 1.00 32.22 148 GLU A O 1
ATOM 1132 N N . PRO A 1 149 ? 16.023 -12.860 -0.717 1.00 33.12 149 PRO A N 1
ATOM 1133 C CA . PRO A 1 149 ? 16.343 -12.174 0.517 1.00 33.12 149 PRO A CA 1
ATOM 1134 C C . PRO A 1 149 ? 15.764 -13.065 1.601 1.00 33.12 149 PRO A C 1
ATOM 1136 O O . PRO A 1 149 ? 14.566 -13.354 1.570 1.00 33.12 149 PRO A O 1
ATOM 1139 N N . VAL A 1 150 ? 16.616 -13.550 2.506 1.00 34.19 150 VAL A N 1
ATOM 1140 C CA . VAL A 1 150 ? 16.163 -14.229 3.714 1.00 34.19 150 VAL A CA 1
ATOM 1141 C C . VAL A 1 150 ? 15.089 -13.319 4.282 1.00 34.19 150 VAL A C 1
ATOM 1143 O O . VAL A 1 150 ? 15.395 -12.219 4.750 1.00 34.19 150 VAL A O 1
ATOM 1146 N N . LEU A 1 151 ? 13.820 -13.731 4.135 1.00 36.94 151 LEU A N 1
ATOM 1147 C CA . LEU A 1 151 ? 12.699 -13.065 4.771 1.00 36.94 151 LEU A CA 1
ATOM 1148 C C . LEU A 1 151 ? 13.190 -12.841 6.190 1.00 36.94 151 LEU A C 1
ATOM 1150 O O . LEU A 1 151 ? 13.672 -13.789 6.815 1.00 36.94 151 LEU A O 1
ATOM 1154 N N . VAL A 1 152 ? 13.134 -11.603 6.681 1.00 38.28 152 VAL A N 1
ATOM 1155 C CA . VAL A 1 152 ? 13.389 -11.293 8.092 1.00 38.28 152 VAL A CA 1
ATOM 1156 C C . VAL A 1 152 ? 12.231 -11.914 8.884 1.00 38.28 152 VAL A C 1
ATOM 1158 O O . VAL A 1 152 ? 11.357 -11.248 9.435 1.00 38.28 152 VAL A O 1
ATOM 1161 N N . ALA A 1 153 ? 12.164 -13.239 8.844 1.00 35.97 153 ALA A N 1
ATOM 1162 C CA . ALA A 1 153 ? 11.063 -14.088 9.231 1.00 35.97 153 ALA A CA 1
ATOM 1163 C C . ALA A 1 153 ? 11.024 -14.241 10.747 1.00 35.97 153 ALA A C 1
ATOM 1165 O O . ALA A 1 153 ? 10.079 -14.820 11.264 1.00 35.97 153 ALA A O 1
ATOM 1166 N N . GLN A 1 154 ? 12.015 -13.714 11.472 1.00 40.78 154 GLN A N 1
ATOM 1167 C CA . GLN A 1 154 ? 12.137 -13.981 12.899 1.00 40.78 154 GLN A CA 1
ATOM 1168 C C . GLN A 1 154 ? 11.938 -12.776 13.817 1.00 40.78 154 GLN A C 1
ATOM 1170 O O . GLN A 1 154 ? 11.684 -12.994 14.994 1.00 40.78 154 GLN A O 1
ATOM 1175 N N . LEU A 1 155 ? 11.961 -11.530 13.327 1.00 39.91 155 LEU A N 1
ATOM 1176 C CA . LEU A 1 155 ? 11.837 -10.370 14.228 1.00 39.91 155 LEU A CA 1
ATOM 1177 C C . LEU A 1 155 ? 10.618 -9.474 13.982 1.00 39.91 155 LEU A C 1
ATOM 1179 O O . LEU A 1 155 ? 10.106 -8.913 14.947 1.00 39.91 155 LEU A O 1
ATOM 1183 N N . ILE A 1 156 ? 10.130 -9.319 12.740 1.00 46.47 156 ILE A N 1
ATOM 1184 C CA . ILE A 1 156 ? 9.118 -8.277 12.439 1.00 46.47 156 ILE A CA 1
ATOM 1185 C C . ILE A 1 156 ? 7.959 -8.773 11.545 1.00 46.47 156 ILE A C 1
ATOM 1187 O O . ILE A 1 156 ? 6.877 -8.195 11.590 1.00 46.47 156 ILE A O 1
ATOM 1191 N N . GLY A 1 157 ? 8.104 -9.901 10.835 1.00 54.47 157 GLY A N 1
ATOM 1192 C CA . GLY A 1 157 ? 7.030 -10.545 10.059 1.00 54.47 157 GLY A CA 1
ATOM 1193 C C . GLY A 1 157 ? 6.778 -9.936 8.669 1.00 54.47 157 GLY A C 1
ATOM 1194 O O . GLY A 1 157 ? 7.181 -8.816 8.371 1.00 54.47 157 GLY A O 1
ATOM 1195 N N . ASN A 1 158 ? 6.096 -10.684 7.796 1.00 58.41 158 ASN A N 1
ATOM 1196 C CA . ASN A 1 158 ? 5.801 -10.289 6.412 1.00 58.41 158 ASN A CA 1
ATOM 1197 C C . ASN A 1 158 ? 4.731 -9.158 6.374 1.00 58.41 158 ASN A C 1
ATOM 1199 O O . ASN A 1 158 ? 3.707 -9.287 7.057 1.00 58.41 158 ASN A O 1
ATOM 1203 N N . PRO A 1 159 ? 4.926 -8.052 5.614 1.00 59.44 159 PRO A N 1
ATOM 1204 C CA . PRO A 1 159 ? 3.955 -6.949 5.517 1.00 59.44 159 PRO A CA 1
ATOM 1205 C C . PRO A 1 159 ? 2.597 -7.373 4.936 1.00 59.44 159 PRO A C 1
ATOM 1207 O O . PRO A 1 159 ? 1.581 -6.746 5.215 1.00 59.44 159 PRO A O 1
ATOM 1210 N N . TYR A 1 160 ? 2.542 -8.461 4.174 1.00 59.59 160 TYR A N 1
ATOM 1211 C CA . TYR A 1 160 ? 1.331 -8.946 3.507 1.00 59.59 160 TYR A CA 1
ATOM 1212 C C . TYR A 1 160 ? 0.549 -9.973 4.341 1.00 59.59 160 TYR A C 1
ATOM 1214 O O . TYR A 1 160 ? -0.560 -10.367 3.968 1.00 59.59 160 TYR A O 1
ATOM 1222 N N . GLN A 1 161 ? 1.101 -10.395 5.484 1.00 59.75 161 GLN A N 1
ATOM 1223 C CA . GLN A 1 161 ? 0.514 -11.404 6.364 1.00 59.75 161 GLN A CA 1
ATOM 1224 C C . GLN A 1 161 ? -0.312 -10.758 7.479 1.00 59.75 161 GLN A C 1
ATOM 1226 O O . GLN A 1 161 ? 0.173 -10.507 8.582 1.00 59.75 161 GLN A O 1
ATOM 1231 N N . PHE A 1 162 ? -1.591 -10.521 7.194 1.00 57.41 162 PHE A N 1
ATOM 1232 C CA . PHE A 1 162 ? -2.614 -10.278 8.210 1.00 57.41 162 PHE A CA 1
ATOM 1233 C C . PHE A 1 162 ? -3.973 -10.789 7.719 1.00 57.41 162 PHE A C 1
ATOM 1235 O O . PHE A 1 162 ? -4.225 -10.886 6.515 1.00 57.41 162 PHE A O 1
ATOM 1242 N N . ALA A 1 163 ? -4.860 -11.139 8.651 1.00 52.03 163 ALA A N 1
ATOM 1243 C CA . ALA A 1 163 ? -6.160 -11.694 8.299 1.00 52.03 163 ALA A CA 1
ATOM 1244 C C . ALA A 1 163 ? -6.969 -10.704 7.439 1.00 52.03 163 ALA A C 1
ATOM 1246 O O . ALA A 1 163 ? -7.159 -9.539 7.791 1.00 52.03 163 ALA A O 1
ATOM 1247 N N . GLY A 1 164 ? -7.403 -11.181 6.270 1.00 49.91 164 GLY A N 1
ATOM 1248 C CA . GLY A 1 164 ? -8.169 -10.410 5.299 1.00 49.91 164 GLY A CA 1
ATOM 1249 C C . GLY A 1 164 ? -7.346 -9.575 4.316 1.00 49.91 164 GLY A C 1
ATOM 1250 O O . GLY A 1 164 ? -7.973 -8.918 3.491 1.00 49.91 164 GLY A O 1
ATOM 1251 N N . SER A 1 165 ? -6.009 -9.573 4.352 1.00 53.56 165 SER A N 1
ATOM 1252 C CA . SER A 1 165 ? -5.149 -8.639 3.600 1.00 53.56 165 SER A CA 1
ATOM 1253 C C . SER A 1 165 ? -5.396 -8.520 2.089 1.00 53.56 165 SER A C 1
ATOM 1255 O O . SER A 1 165 ? -5.033 -7.511 1.494 1.00 53.56 165 SER A O 1
ATOM 1257 N N . GLY A 1 166 ? -6.078 -9.478 1.458 1.00 53.47 166 GLY A N 1
ATOM 1258 C CA . GLY A 1 166 ? -6.386 -9.442 0.023 1.00 53.47 166 GLY A CA 1
ATOM 1259 C C . GLY A 1 166 ? -5.139 -9.572 -0.860 1.00 53.47 166 GLY A C 1
ATOM 1260 O O . GLY A 1 166 ? -5.245 -9.485 -2.081 1.00 53.47 166 GLY A O 1
ATOM 1261 N N . TYR A 1 167 ? -3.967 -9.772 -0.249 1.00 55.91 167 TYR A N 1
ATOM 1262 C CA . TYR A 1 167 ? -2.718 -10.106 -0.914 1.00 55.91 167 TYR A CA 1
ATOM 1263 C C . TYR A 1 167 ? -2.617 -11.624 -1.043 1.00 55.91 167 TYR A C 1
ATOM 1265 O O . TYR A 1 167 ? -2.896 -12.357 -0.094 1.00 55.91 167 TYR A O 1
ATOM 1273 N N . ALA A 1 168 ? -2.201 -12.090 -2.216 1.00 57.41 168 ALA A N 1
ATOM 1274 C CA . ALA A 1 168 ? -1.937 -13.493 -2.486 1.00 57.41 168 ALA A CA 1
ATOM 1275 C C . ALA A 1 168 ? -0.545 -13.575 -3.096 1.00 57.41 168 ALA A C 1
ATOM 1277 O O . ALA A 1 168 ? -0.307 -12.993 -4.149 1.00 57.41 168 ALA A O 1
ATOM 1278 N N . HIS A 1 169 ? 0.379 -14.275 -2.442 1.00 56.69 169 HIS A N 1
ATOM 1279 C CA . HIS A 1 169 ? 1.691 -14.534 -3.024 1.00 56.69 169 HIS A CA 1
ATOM 1280 C C . HIS A 1 169 ? 1.516 -15.478 -4.215 1.00 56.69 169 HIS A C 1
ATOM 1282 O O . HIS A 1 169 ? 1.087 -16.617 -4.041 1.00 56.69 169 HIS A O 1
ATOM 1288 N N . GLN A 1 170 ? 1.812 -14.995 -5.417 1.00 56.12 170 GLN A N 1
ATOM 1289 C CA . GLN A 1 170 ? 1.781 -15.787 -6.637 1.00 56.12 170 GLN A CA 1
ATOM 1290 C C . GLN A 1 170 ? 3.086 -15.571 -7.388 1.00 56.12 170 GLN A C 1
ATOM 1292 O O . GLN A 1 170 ? 3.537 -14.438 -7.550 1.00 56.12 170 GLN A O 1
ATOM 1297 N N . ASN A 1 171 ? 3.682 -16.666 -7.852 1.00 59.88 171 ASN A N 1
ATOM 1298 C CA . ASN A 1 171 ? 4.749 -16.579 -8.831 1.00 59.88 171 ASN A CA 1
ATOM 1299 C C . ASN A 1 171 ? 4.105 -16.306 -10.194 1.00 59.88 171 ASN A C 1
ATOM 1301 O O . ASN A 1 171 ? 3.283 -17.103 -10.651 1.00 59.88 171 ASN A O 1
ATOM 1305 N N . VAL A 1 172 ? 4.433 -15.171 -10.807 1.00 62.59 172 VAL A N 1
ATOM 1306 C CA . VAL A 1 172 ? 3.864 -14.766 -12.094 1.00 62.59 172 VAL A CA 1
ATOM 1307 C C . VAL A 1 172 ? 5.010 -14.446 -13.048 1.00 62.59 172 VAL A C 1
ATOM 1309 O O . VAL A 1 172 ? 5.679 -13.428 -12.867 1.00 62.59 172 VAL A O 1
ATOM 1312 N N . PRO A 1 173 ? 5.275 -15.308 -14.044 1.00 68.81 173 PRO A N 1
ATOM 1313 C CA . PRO A 1 173 ? 6.286 -15.031 -15.052 1.00 68.81 173 PRO A CA 1
ATOM 1314 C C . PRO A 1 173 ? 5.785 -13.989 -16.061 1.00 68.81 173 PRO A C 1
ATOM 1316 O O . PRO A 1 173 ? 4.582 -13.858 -16.290 1.00 68.81 173 PRO A O 1
ATOM 1319 N N . GLY A 1 174 ? 6.718 -13.288 -16.711 1.00 76.25 174 GLY A N 1
ATOM 1320 C CA . GLY A 1 174 ? 6.406 -12.407 -17.842 1.00 76.25 174 GLY A CA 1
ATOM 1321 C C . GLY A 1 174 ? 5.705 -11.108 -17.449 1.00 76.25 174 GLY A C 1
ATOM 1322 O O . GLY A 1 174 ? 4.819 -10.643 -18.162 1.00 76.25 174 GLY A O 1
ATOM 1323 N N . LEU A 1 175 ? 6.077 -10.528 -16.307 1.00 84.75 175 LEU A N 1
ATOM 1324 C CA . LEU A 1 175 ? 5.524 -9.252 -15.870 1.00 84.75 175 LEU A CA 1
ATOM 1325 C C . LEU A 1 175 ? 6.146 -8.088 -16.640 1.00 84.75 175 LEU A C 1
ATOM 1327 O O . LEU A 1 175 ? 7.356 -8.012 -16.845 1.00 84.75 175 LEU A O 1
ATOM 1331 N N . LEU A 1 176 ? 5.284 -7.158 -17.024 1.00 89.38 176 LEU A N 1
ATOM 1332 C CA . LEU A 1 176 ? 5.586 -5.977 -17.807 1.00 89.38 176 LEU A CA 1
ATOM 1333 C C . LEU A 1 176 ? 5.170 -4.722 -17.044 1.00 89.38 176 LEU A C 1
ATOM 1335 O O . LEU A 1 176 ? 4.13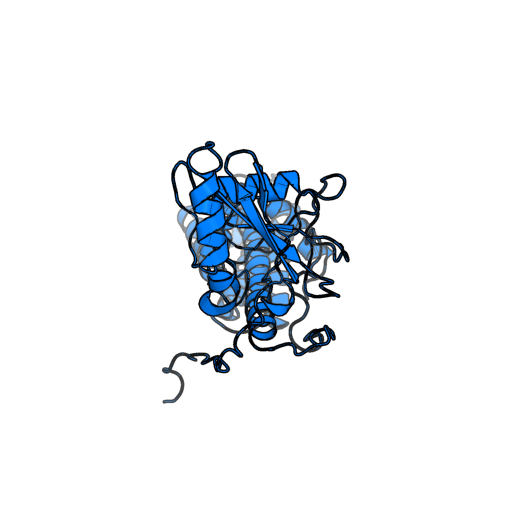2 -4.685 -16.380 1.00 89.38 176 LEU A O 1
ATOM 1339 N N . ARG A 1 177 ? 5.946 -3.650 -17.180 1.00 90.75 177 ARG A N 1
ATOM 1340 C CA . ARG A 1 177 ? 5.594 -2.330 -16.648 1.00 90.75 177 ARG A CA 1
ATOM 1341 C C . ARG A 1 177 ? 5.790 -1.255 -17.701 1.00 90.75 177 ARG A C 1
ATOM 1343 O O . ARG A 1 177 ? 6.887 -1.105 -18.224 1.00 90.75 177 ARG A O 1
ATOM 1350 N N . GLY A 1 178 ? 4.746 -0.475 -17.962 1.00 91.44 178 GLY A N 1
ATOM 1351 C CA . GLY A 1 178 ? 4.864 0.775 -18.709 1.00 91.44 178 GLY A CA 1
ATOM 1352 C C . GLY A 1 178 ? 5.319 1.921 -17.806 1.00 91.44 178 GLY A C 1
ATOM 1353 O O . GLY A 1 178 ? 4.762 2.107 -16.725 1.00 91.44 178 GLY A O 1
ATOM 1354 N N . ASP A 1 179 ? 6.308 2.701 -18.235 1.00 90.88 179 ASP A N 1
ATOM 1355 C CA . ASP A 1 179 ? 6.785 3.893 -17.523 1.00 90.88 179 ASP A CA 1
ATOM 1356 C C . ASP A 1 179 ? 7.242 4.964 -18.534 1.00 90.88 179 ASP A C 1
ATOM 1358 O O . ASP A 1 179 ? 7.509 4.673 -19.702 1.00 90.88 179 ASP A O 1
ATOM 1362 N N . SER A 1 180 ? 7.302 6.224 -18.105 1.00 88.81 180 SER A N 1
ATOM 1363 C CA . SER A 1 180 ? 7.774 7.336 -18.944 1.00 88.81 180 SER A CA 1
ATOM 1364 C C . SER A 1 180 ? 9.245 7.671 -18.719 1.00 88.81 180 SER A C 1
ATOM 1366 O O . SER A 1 180 ? 9.825 8.417 -19.506 1.00 88.81 180 SER A O 1
ATOM 1368 N N . ARG A 1 181 ? 9.863 7.134 -17.665 1.00 88.00 181 ARG A N 1
ATOM 1369 C CA . ARG A 1 181 ? 11.302 7.253 -17.411 1.00 88.00 181 ARG A CA 1
ATOM 1370 C C . ARG A 1 181 ? 12.058 6.228 -18.241 1.00 88.00 181 ARG A C 1
ATOM 1372 O O . ARG A 1 181 ? 11.581 5.112 -18.370 1.00 88.00 181 ARG A O 1
ATOM 1379 N N . GLY A 1 182 ? 13.216 6.609 -18.769 1.00 88.69 182 GLY A N 1
ATOM 1380 C CA . GLY A 1 182 ? 14.098 5.760 -19.563 1.00 88.69 182 GLY A CA 1
ATOM 1381 C C . GLY A 1 182 ? 14.950 4.803 -18.725 1.00 88.69 182 GLY A C 1
ATOM 1382 O O . GLY A 1 182 ? 15.071 4.968 -17.510 1.00 88.69 182 GLY A O 1
ATOM 1383 N N . PRO A 1 183 ? 15.562 3.792 -19.368 1.00 88.38 183 PRO A N 1
ATOM 1384 C CA . PRO A 1 183 ? 16.273 2.701 -18.694 1.00 88.38 183 PRO A CA 1
ATOM 1385 C C . PRO A 1 183 ? 17.428 3.186 -17.814 1.00 88.38 183 PRO A C 1
ATOM 1387 O O . PRO A 1 183 ? 17.570 2.706 -16.696 1.00 88.38 183 PRO A O 1
ATOM 1390 N N . ASP A 1 184 ? 18.193 4.180 -18.268 1.00 84.88 184 ASP A N 1
ATOM 1391 C CA . ASP A 1 184 ? 19.285 4.779 -17.493 1.00 84.88 184 ASP A CA 1
ATOM 1392 C C . ASP A 1 184 ? 18.775 5.475 -16.217 1.00 84.88 184 ASP A C 1
ATOM 1394 O O . ASP A 1 184 ? 19.305 5.279 -15.127 1.00 84.88 184 ASP A O 1
ATOM 1398 N N . THR A 1 185 ? 17.658 6.204 -16.317 1.00 85.56 185 THR A N 1
ATOM 1399 C CA . THR A 1 185 ? 17.006 6.835 -15.160 1.00 85.56 185 THR A CA 1
ATOM 1400 C C . THR A 1 185 ? 16.492 5.801 -14.160 1.00 85.56 185 THR A C 1
ATOM 1402 O O . THR A 1 185 ? 16.594 6.015 -12.951 1.00 85.56 185 THR A O 1
ATOM 1405 N N . ILE A 1 186 ? 15.935 4.684 -14.633 1.00 86.25 186 ILE A N 1
ATOM 1406 C CA . ILE A 1 186 ? 15.485 3.605 -13.748 1.00 86.25 186 ILE A CA 1
ATOM 1407 C C . ILE A 1 186 ? 16.682 2.918 -13.081 1.00 86.25 186 ILE A C 1
ATOM 1409 O O . ILE A 1 186 ? 16.654 2.725 -11.868 1.00 86.25 186 ILE A O 1
ATOM 1413 N N . ALA A 1 187 ? 17.735 2.594 -13.832 1.00 82.19 187 ALA A N 1
ATOM 1414 C CA . ALA A 1 187 ? 18.902 1.886 -13.313 1.00 82.19 187 ALA A CA 1
ATOM 1415 C C . ALA A 1 187 ? 19.715 2.737 -12.324 1.00 82.19 187 ALA A C 1
ATOM 1417 O O . ALA A 1 187 ? 19.979 2.293 -11.211 1.00 82.19 187 ALA A O 1
ATOM 1418 N N . ASN A 1 188 ? 20.070 3.964 -12.713 1.00 75.94 188 ASN A N 1
ATOM 1419 C CA . ASN A 1 188 ? 21.124 4.734 -12.047 1.00 75.94 188 ASN A CA 1
ATOM 1420 C C . ASN A 1 188 ? 20.601 5.861 -11.148 1.00 75.94 188 ASN A C 1
ATOM 1422 O O . ASN A 1 188 ? 21.273 6.242 -10.196 1.00 75.94 188 ASN A O 1
ATOM 1426 N N . VAL A 1 189 ? 19.406 6.397 -11.423 1.00 75.69 189 VAL A N 1
ATOM 1427 C CA . VAL A 1 189 ? 18.833 7.510 -10.638 1.00 75.69 189 VAL A CA 1
ATOM 1428 C C . VAL A 1 189 ? 17.771 7.016 -9.661 1.00 75.69 189 VAL A C 1
ATOM 1430 O O . VAL A 1 189 ? 17.737 7.434 -8.509 1.00 75.69 189 VAL A O 1
ATOM 1433 N N . SER A 1 190 ? 16.888 6.124 -10.115 1.00 75.12 190 SER A N 1
ATOM 1434 C CA . SER A 1 190 ? 15.746 5.656 -9.317 1.00 75.12 190 SER A CA 1
ATOM 1435 C C . SER A 1 190 ? 16.055 4.407 -8.489 1.00 75.12 190 SER A C 1
ATOM 1437 O O . SER A 1 190 ? 15.255 4.065 -7.623 1.00 75.12 190 SER A O 1
ATOM 1439 N N . ASN A 1 191 ? 17.172 3.719 -8.761 1.00 75.88 191 ASN A N 1
ATOM 1440 C CA . ASN A 1 191 ? 17.474 2.389 -8.225 1.00 75.88 191 ASN A CA 1
ATOM 1441 C C . ASN A 1 191 ? 16.259 1.444 -8.358 1.00 75.88 191 ASN A C 1
ATOM 1443 O O . ASN A 1 191 ? 15.757 0.882 -7.385 1.00 75.88 191 ASN A O 1
ATOM 1447 N N . GLY A 1 192 ? 15.736 1.333 -9.582 1.00 80.62 192 GLY A N 1
ATOM 1448 C CA . GLY A 1 192 ? 14.579 0.512 -9.925 1.00 80.62 192 GLY A CA 1
ATOM 1449 C C . GLY A 1 192 ? 13.256 1.279 -9.873 1.00 80.62 192 GLY A C 1
ATOM 1450 O O . GLY A 1 192 ? 13.205 2.507 -10.000 1.00 80.62 192 GLY A O 1
ATOM 1451 N N . PHE A 1 193 ? 12.150 0.551 -9.713 1.00 81.25 193 PHE A N 1
ATOM 1452 C CA . PHE A 1 193 ? 10.833 1.148 -9.508 1.00 81.25 193 PHE A CA 1
ATOM 1453 C C . PHE A 1 193 ? 10.539 1.264 -8.022 1.00 81.25 193 PHE A C 1
ATOM 1455 O O . PHE A 1 193 ? 10.150 0.301 -7.362 1.00 81.25 193 PHE A O 1
ATOM 1462 N N . GLN A 1 194 ? 10.695 2.482 -7.523 1.00 73.00 194 GLN A N 1
ATOM 1463 C CA . GLN A 1 194 ? 10.352 2.848 -6.159 1.00 73.00 194 GLN A CA 1
ATOM 1464 C C . GLN A 1 194 ? 8.940 3.457 -6.101 1.00 73.00 194 GLN A C 1
ATOM 1466 O O . GLN A 1 194 ? 8.476 4.056 -7.082 1.00 73.00 194 GLN A O 1
ATOM 1471 N N . PRO A 1 195 ? 8.254 3.350 -4.954 1.00 68.19 195 PRO A N 1
ATOM 1472 C CA . PRO A 1 195 ? 7.097 4.175 -4.626 1.00 68.19 195 PRO A CA 1
ATOM 1473 C C . PRO A 1 195 ? 7.400 5.664 -4.804 1.00 68.19 195 PRO A C 1
ATOM 1475 O O . PRO A 1 195 ? 8.507 6.117 -4.519 1.00 68.19 195 PRO A O 1
ATOM 1478 N N . ARG A 1 196 ? 6.401 6.456 -5.217 1.00 62.28 196 ARG A N 1
ATOM 1479 C CA . ARG A 1 196 ? 6.556 7.918 -5.370 1.00 62.28 196 ARG A CA 1
ATOM 1480 C C . ARG A 1 196 ? 6.921 8.614 -4.057 1.00 62.28 196 ARG A C 1
ATOM 1482 O O . ARG A 1 196 ? 7.449 9.722 -4.074 1.00 62.28 196 ARG A O 1
ATOM 1489 N N . THR A 1 197 ? 6.591 8.007 -2.920 1.00 58.03 197 THR A N 1
ATOM 1490 C CA . THR A 1 197 ? 6.782 8.601 -1.600 1.00 58.03 197 THR A CA 1
ATOM 1491 C C . THR A 1 197 ? 7.106 7.513 -0.583 1.00 58.03 197 THR A C 1
ATOM 1493 O O . THR A 1 197 ? 6.262 6.677 -0.273 1.00 58.03 197 THR A O 1
ATOM 1496 N N . VAL A 1 198 ? 8.321 7.543 -0.030 1.00 57.75 198 VAL A N 1
ATOM 1497 C CA . VAL A 1 198 ? 8.743 6.662 1.072 1.00 57.75 198 VAL A CA 1
ATOM 1498 C C . VAL A 1 198 ? 8.545 7.399 2.400 1.00 57.75 198 VAL A C 1
ATOM 1500 O O . VAL A 1 198 ? 9.500 7.742 3.086 1.00 57.75 198 VAL A O 1
ATOM 1503 N N . ILE A 1 199 ? 7.291 7.708 2.739 1.00 56.03 199 ILE A N 1
ATOM 1504 C CA . ILE A 1 199 ? 6.932 8.381 3.998 1.00 56.03 199 ILE A CA 1
ATOM 1505 C C . ILE A 1 199 ? 6.056 7.446 4.836 1.00 56.03 199 ILE A C 1
ATOM 1507 O O . ILE A 1 199 ? 5.218 6.706 4.316 1.00 56.03 199 ILE A O 1
ATOM 1511 N N . TYR A 1 200 ? 6.249 7.482 6.154 1.00 51.78 200 TYR A N 1
ATOM 1512 C CA . TYR A 1 200 ? 5.391 6.798 7.116 1.00 51.78 200 TYR A CA 1
ATOM 1513 C C . TYR A 1 200 ? 3.911 7.172 6.903 1.00 51.78 200 TYR A C 1
ATOM 1515 O O . TYR A 1 200 ? 3.578 8.348 6.782 1.00 51.78 200 TYR A O 1
ATOM 1523 N N . GLY A 1 201 ? 3.021 6.178 6.821 1.00 53.94 201 GLY A N 1
ATOM 1524 C CA . GLY A 1 201 ? 1.591 6.387 6.547 1.00 53.94 201 GLY A CA 1
ATOM 1525 C C . GLY A 1 201 ? 1.208 6.530 5.062 1.00 53.94 201 GLY A C 1
ATOM 1526 O O . GLY A 1 201 ? 0.019 6.525 4.749 1.00 53.94 201 GLY A O 1
ATOM 1527 N N . ALA A 1 202 ? 2.176 6.595 4.134 1.00 56.47 202 ALA A N 1
ATOM 1528 C CA . ALA A 1 202 ? 1.905 6.543 2.688 1.00 56.47 202 ALA A CA 1
ATOM 1529 C C . ALA A 1 202 ? 1.630 5.112 2.189 1.00 56.47 202 ALA A C 1
ATOM 1531 O O . ALA A 1 202 ? 0.941 4.911 1.189 1.00 56.47 202 ALA A O 1
ATOM 1532 N N . TYR A 1 203 ? 2.148 4.114 2.905 1.00 62.44 203 TYR A N 1
ATOM 1533 C CA . TYR A 1 203 ? 1.958 2.701 2.607 1.00 62.44 203 TYR A CA 1
ATOM 1534 C C . TYR A 1 203 ? 0.686 2.193 3.265 1.00 62.44 203 TYR A C 1
ATOM 1536 O O . TYR A 1 203 ? 0.603 2.094 4.489 1.00 62.44 203 TYR A O 1
ATOM 1544 N N . GLN A 1 204 ? -0.294 1.843 2.442 1.00 68.56 204 GLN A N 1
ATOM 1545 C CA . GLN A 1 204 ? -1.533 1.250 2.915 1.00 68.56 204 GLN A CA 1
ATOM 1546 C C . GLN A 1 204 ? -1.548 -0.247 2.596 1.00 68.56 204 GLN A C 1
ATOM 1548 O O . GLN A 1 204 ? -1.155 -0.657 1.504 1.00 68.56 204 GLN A O 1
ATOM 1553 N N . PRO A 1 205 ? -2.071 -1.087 3.501 1.00 62.06 205 PRO A N 1
ATOM 1554 C CA . PRO A 1 205 ? -2.185 -2.523 3.294 1.00 62.06 205 PRO A CA 1
ATOM 1555 C C . PRO A 1 205 ? -3.296 -2.884 2.293 1.00 62.06 205 PRO A C 1
ATOM 1557 O O . PRO A 1 205 ? -3.722 -4.032 2.227 1.00 62.06 205 PRO A O 1
ATOM 1560 N N . TRP A 1 206 ? -3.788 -1.910 1.530 1.00 64.06 206 TRP A N 1
ATOM 1561 C CA . TRP A 1 206 ? -4.831 -2.034 0.529 1.00 64.06 206 TRP A CA 1
ATOM 1562 C C . TRP A 1 206 ? -4.487 -1.138 -0.652 1.00 64.06 206 TRP A C 1
ATOM 1564 O O . TRP A 1 206 ? -4.243 0.048 -0.471 1.00 64.06 206 TRP A O 1
ATOM 1574 N N . PHE A 1 207 ? -4.538 -1.696 -1.858 1.00 61.16 207 PHE A N 1
ATOM 1575 C CA . PHE A 1 207 ? -4.512 -0.905 -3.084 1.00 61.16 207 PHE A CA 1
ATOM 1576 C C . PHE A 1 207 ? -5.932 -0.495 -3.508 1.00 61.16 207 PHE A C 1
ATOM 1578 O O . PHE A 1 207 ? -6.924 -1.202 -3.308 1.00 61.16 207 PHE A O 1
ATOM 1585 N N . ASP A 1 208 ? -6.059 0.670 -4.098 1.00 56.38 208 ASP A N 1
ATOM 1586 C CA . ASP A 1 208 ? -7.334 1.277 -4.479 1.00 56.38 208 ASP A CA 1
ATOM 1587 C C . ASP A 1 208 ? -7.296 1.792 -5.924 1.00 56.38 208 ASP A C 1
ATOM 1589 O O . ASP A 1 208 ? -8.111 2.627 -6.313 1.00 56.38 208 ASP A O 1
ATOM 1593 N N . GLY A 1 209 ? -6.346 1.299 -6.728 1.00 56.28 209 GLY A N 1
ATOM 1594 C CA . GLY A 1 209 ? -6.167 1.732 -8.111 1.00 56.28 209 GLY A CA 1
ATOM 1595 C C . GLY A 1 209 ? -5.495 3.096 -8.251 1.00 56.28 209 GLY A C 1
ATOM 1596 O O . GLY A 1 209 ? -5.374 3.582 -9.372 1.00 56.28 209 GLY A O 1
ATOM 1597 N N . HIS A 1 210 ? -5.074 3.737 -7.150 1.00 56.84 210 HIS A N 1
ATOM 1598 C CA . HIS A 1 210 ? -4.471 5.066 -7.194 1.00 56.84 210 HIS A CA 1
ATOM 1599 C C . HIS A 1 210 ? -2.935 5.034 -7.105 1.00 56.84 210 HIS A C 1
ATOM 1601 O O . HIS A 1 210 ? -2.305 4.240 -6.410 1.00 56.84 210 HIS A O 1
ATOM 1607 N N . ASN A 1 211 ? -2.329 5.959 -7.849 1.00 52.69 211 ASN A N 1
ATOM 1608 C CA . ASN A 1 211 ? -0.922 6.022 -8.269 1.00 52.69 211 ASN A CA 1
ATOM 1609 C C . ASN A 1 211 ? 0.081 6.454 -7.172 1.00 52.69 211 ASN A C 1
ATOM 1611 O O . ASN A 1 211 ? 1.112 7.051 -7.480 1.00 52.69 211 ASN A O 1
ATOM 1615 N N . THR A 1 212 ? -0.213 6.263 -5.886 1.00 55.81 212 THR A N 1
ATOM 1616 C CA . THR A 1 212 ? 0.551 6.940 -4.818 1.00 55.81 212 THR A CA 1
ATOM 1617 C C . THR A 1 212 ? 1.548 6.050 -4.082 1.00 55.81 212 THR A C 1
ATOM 1619 O O . THR A 1 212 ? 2.610 6.546 -3.713 1.00 55.81 212 THR A O 1
ATOM 1622 N N . ALA A 1 213 ? 1.269 4.756 -3.897 1.00 58.91 213 ALA A N 1
ATOM 1623 C CA . ALA A 1 213 ? 1.983 3.974 -2.879 1.00 58.91 213 ALA A CA 1
ATOM 1624 C C . ALA A 1 213 ? 2.856 2.820 -3.396 1.00 58.91 213 ALA A C 1
ATOM 1626 O O . ALA A 1 213 ? 3.767 2.404 -2.687 1.00 58.91 213 ALA A O 1
ATOM 1627 N N . THR A 1 214 ? 2.593 2.269 -4.585 1.00 69.00 214 THR A N 1
ATOM 1628 C CA . THR A 1 214 ? 3.226 1.009 -5.015 1.00 69.00 214 THR A CA 1
ATOM 1629 C C . THR A 1 214 ? 3.413 0.931 -6.534 1.00 69.00 214 THR A C 1
ATOM 1631 O O . THR A 1 214 ? 2.511 1.321 -7.281 1.00 69.00 214 THR A O 1
ATOM 1634 N N . PRO A 1 215 ? 4.570 0.461 -7.036 1.00 77.19 215 PRO A N 1
ATOM 1635 C CA . PRO A 1 215 ? 4.722 0.131 -8.448 1.00 77.19 215 PRO A CA 1
ATOM 1636 C C . PRO A 1 215 ? 3.823 -1.043 -8.848 1.00 77.19 215 PRO A C 1
ATOM 1638 O O . PRO A 1 215 ? 3.851 -2.111 -8.238 1.00 77.19 215 PRO A O 1
ATOM 1641 N N . SER A 1 216 ? 3.064 -0.848 -9.923 1.00 80.44 216 SER A N 1
ATOM 1642 C CA . SER A 1 216 ? 2.264 -1.887 -10.558 1.00 80.44 216 SER A CA 1
ATOM 1643 C C . SER A 1 216 ? 2.845 -2.375 -11.887 1.00 80.44 216 SER A C 1
ATOM 1645 O O . SER A 1 216 ? 3.654 -1.704 -12.536 1.00 80.44 216 SER A O 1
ATOM 1647 N N . THR A 1 217 ? 2.463 -3.588 -12.256 1.00 82.25 217 THR A N 1
ATOM 1648 C CA . THR A 1 217 ? 2.919 -4.354 -13.419 1.00 82.25 217 THR A CA 1
ATOM 1649 C C . THR A 1 217 ? 1.737 -5.165 -13.954 1.00 82.25 217 THR A C 1
ATOM 1651 O O . THR A 1 217 ? 0.706 -5.269 -13.297 1.00 82.25 217 THR A O 1
ATOM 1654 N N . THR A 1 218 ? 1.850 -5.745 -15.136 1.00 83.81 218 THR A N 1
ATOM 1655 C CA . THR A 1 218 ? 0.795 -6.530 -15.784 1.00 83.81 218 THR A CA 1
ATOM 1656 C C . THR A 1 218 ? 1.433 -7.626 -16.628 1.00 83.81 218 THR A C 1
ATOM 1658 O O . THR A 1 218 ? 2.577 -7.474 -17.039 1.00 83.81 218 THR A O 1
ATOM 1661 N N . ASN A 1 219 ? 0.735 -8.723 -16.901 1.00 82.62 219 ASN A N 1
ATOM 1662 C CA . ASN A 1 219 ? 1.184 -9.693 -17.907 1.00 82.62 219 ASN A CA 1
ATOM 1663 C C . ASN A 1 219 ? 0.599 -9.398 -19.305 1.00 82.62 219 ASN A C 1
ATOM 1665 O O . ASN A 1 219 ? 0.917 -10.091 -20.268 1.00 82.62 219 ASN A O 1
ATOM 1669 N N . ASP A 1 220 ? -0.235 -8.361 -19.429 1.00 86.00 220 ASP A N 1
ATOM 1670 C CA . ASP A 1 220 ? -0.816 -7.915 -20.691 1.00 86.00 220 ASP A CA 1
ATOM 1671 C C . ASP A 1 220 ? 0.067 -6.832 -21.330 1.00 86.00 220 ASP A C 1
ATOM 1673 O O . ASP A 1 220 ? 0.186 -5.696 -20.854 1.00 86.00 220 ASP A O 1
ATOM 1677 N N . GLN A 1 221 ? 0.682 -7.186 -22.456 1.00 88.75 221 GLN A N 1
ATOM 1678 C CA . GLN A 1 221 ? 1.556 -6.291 -23.206 1.00 88.75 221 GLN A CA 1
ATOM 1679 C C . GLN A 1 221 ? 0.843 -5.017 -23.675 1.00 88.75 221 GLN A C 1
ATOM 1681 O O . GLN A 1 221 ? 1.436 -3.935 -23.638 1.00 88.75 221 GLN A O 1
ATOM 1686 N N . GLN A 1 222 ? -0.422 -5.110 -24.086 1.00 89.94 222 GLN A N 1
ATOM 1687 C CA . GLN A 1 222 ? -1.175 -3.952 -24.553 1.00 89.94 222 GLN A CA 1
ATOM 1688 C C . GLN A 1 222 ? -1.478 -2.996 -23.396 1.00 89.94 222 GLN A C 1
ATOM 1690 O O . GLN A 1 222 ? -1.374 -1.777 -23.567 1.00 89.94 222 GLN A O 1
ATOM 1695 N N . LEU A 1 223 ? -1.789 -3.520 -22.206 1.00 88.12 223 LEU A N 1
ATOM 1696 C CA . LEU A 1 223 ? -1.954 -2.696 -21.005 1.00 88.12 223 LEU A CA 1
ATOM 1697 C C . LEU A 1 223 ? -0.647 -1.999 -20.608 1.00 88.12 223 LEU A C 1
ATOM 1699 O O . LEU A 1 223 ? -0.672 -0.806 -20.301 1.00 88.12 223 LEU A O 1
ATOM 1703 N N . ALA A 1 224 ? 0.497 -2.685 -20.687 1.00 90.44 224 ALA A N 1
ATOM 1704 C CA . ALA A 1 224 ? 1.799 -2.076 -20.415 1.00 90.44 224 ALA A CA 1
ATOM 1705 C C . ALA A 1 224 ? 2.133 -0.944 -21.409 1.00 90.44 224 ALA A C 1
ATOM 1707 O O . ALA A 1 224 ? 2.578 0.131 -21.000 1.00 90.44 224 ALA A O 1
ATOM 1708 N N . ILE A 1 225 ? 1.859 -1.140 -22.704 1.00 91.50 225 ILE A N 1
ATOM 1709 C CA . ILE A 1 225 ? 2.029 -0.110 -23.744 1.00 91.50 225 ILE A CA 1
ATOM 1710 C C . ILE A 1 225 ? 1.123 1.097 -23.470 1.00 91.50 225 ILE A C 1
ATOM 1712 O O . ILE A 1 225 ? 1.573 2.245 -23.525 1.00 91.50 225 ILE A O 1
ATOM 1716 N N . ASN A 1 226 ? -0.146 0.852 -23.138 1.00 89.31 226 ASN A N 1
ATOM 1717 C CA . ASN A 1 226 ? -1.102 1.910 -22.818 1.00 89.31 226 ASN A CA 1
ATOM 1718 C C . ASN A 1 226 ? -0.660 2.710 -21.580 1.00 89.31 226 ASN A C 1
ATOM 1720 O O . ASN A 1 226 ? -0.713 3.941 -21.599 1.00 89.31 226 ASN A O 1
ATOM 1724 N N . ALA A 1 227 ? -0.155 2.032 -20.544 1.00 87.25 227 ALA A N 1
ATOM 1725 C CA . ALA A 1 227 ? 0.384 2.667 -19.344 1.00 87.25 227 ALA A CA 1
ATOM 1726 C C . ALA A 1 227 ? 1.610 3.546 -19.648 1.00 87.25 227 ALA A C 1
ATOM 1728 O O . ALA A 1 227 ? 1.676 4.683 -19.179 1.00 87.25 227 ALA A O 1
ATOM 1729 N N . ALA A 1 228 ? 2.543 3.073 -20.484 1.00 89.75 228 ALA A N 1
ATOM 1730 C CA . ALA A 1 228 ? 3.720 3.843 -20.896 1.00 89.75 228 ALA A CA 1
ATOM 1731 C C . ALA A 1 228 ? 3.330 5.148 -21.612 1.00 89.75 228 ALA A C 1
ATOM 1733 O O . ALA A 1 228 ? 3.869 6.21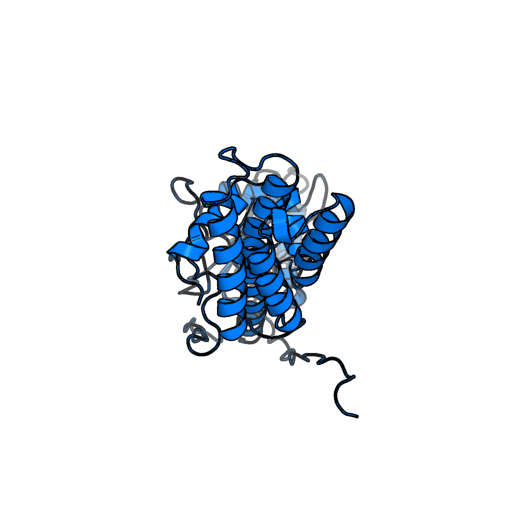3 -21.312 1.00 89.75 228 ALA A O 1
ATOM 1734 N N . LYS A 1 229 ? 2.346 5.080 -22.520 1.00 87.44 229 LYS A N 1
ATOM 1735 C CA . LYS A 1 229 ? 1.831 6.252 -23.247 1.00 87.44 229 LYS A CA 1
ATOM 1736 C C . LYS A 1 229 ? 1.128 7.240 -22.316 1.00 87.44 229 LYS A C 1
ATOM 1738 O O . LYS A 1 229 ? 1.323 8.444 -22.454 1.00 87.44 229 LYS A O 1
ATOM 1743 N N . ALA A 1 230 ? 0.329 6.742 -21.372 1.00 83.62 230 ALA A N 1
ATOM 1744 C CA . ALA A 1 230 ? -0.371 7.579 -20.400 1.00 83.62 230 ALA A CA 1
ATOM 1745 C C . ALA A 1 230 ? 0.601 8.289 -19.438 1.00 83.62 230 ALA A C 1
ATOM 1747 O O . ALA A 1 230 ? 0.377 9.443 -19.076 1.00 83.62 230 ALA A O 1
ATOM 1748 N N . ALA A 1 231 ? 1.705 7.634 -19.065 1.00 74.12 231 ALA A N 1
ATOM 1749 C CA . ALA A 1 231 ? 2.684 8.159 -18.114 1.00 74.12 231 ALA A CA 1
ATOM 1750 C C . ALA A 1 231 ? 3.463 9.390 -18.614 1.00 74.12 231 ALA A C 1
ATOM 1752 O O . ALA A 1 231 ? 3.973 10.154 -17.793 1.00 74.12 231 ALA A O 1
ATOM 1753 N N . ALA A 1 232 ? 3.579 9.595 -19.930 1.00 67.56 232 ALA A N 1
ATOM 1754 C CA . ALA A 1 232 ? 4.232 10.776 -20.503 1.00 67.56 232 ALA A CA 1
ATOM 1755 C C . ALA A 1 232 ? 3.309 12.008 -20.585 1.00 67.56 232 ALA A C 1
ATOM 1757 O O . ALA A 1 232 ? 3.790 13.108 -20.843 1.00 67.56 232 ALA A O 1
ATOM 1758 N N . GLY A 1 233 ? 2.001 11.850 -20.343 1.00 61.03 233 GLY A N 1
ATOM 1759 C CA . GLY A 1 233 ? 1.005 12.909 -20.510 1.00 61.03 233 GLY A CA 1
ATOM 1760 C C . GLY A 1 233 ? 0.782 13.326 -21.979 1.00 61.03 233 GLY A C 1
ATOM 1761 O O . GLY A 1 233 ? 1.540 12.941 -22.876 1.00 61.03 233 GLY A O 1
ATOM 1762 N N . PRO A 1 234 ? -0.267 14.114 -22.277 1.00 54.38 234 PRO A N 1
ATOM 1763 C CA . PRO A 1 234 ? -0.510 14.613 -23.628 1.00 54.38 234 PRO A CA 1
ATOM 1764 C C . PRO A 1 234 ? 0.609 15.580 -24.044 1.00 54.38 234 PRO A C 1
ATOM 1766 O O . PRO A 1 234 ? 0.731 16.670 -23.498 1.00 54.38 234 PRO A O 1
ATOM 1769 N N . GLY A 1 235 ? 1.449 15.176 -25.001 1.00 54.78 235 GLY A N 1
ATOM 1770 C CA . GLY A 1 235 ? 2.514 16.029 -25.548 1.00 54.78 235 GLY A CA 1
ATOM 1771 C C . GLY A 1 235 ? 3.843 16.017 -24.784 1.00 54.78 235 GLY A C 1
ATOM 1772 O O . GLY A 1 235 ? 4.814 16.581 -25.282 1.00 54.78 235 GLY A O 1
ATOM 1773 N N . GLY A 1 236 ? 3.934 15.335 -23.639 1.00 57.78 236 GLY A N 1
ATOM 1774 C CA . GLY A 1 236 ? 5.199 15.192 -22.924 1.00 57.78 236 GLY A CA 1
ATOM 1775 C C . GLY A 1 236 ? 6.171 14.262 -23.653 1.00 57.78 236 GLY A C 1
ATOM 1776 O O . GLY A 1 236 ? 5.780 13.253 -24.250 1.00 57.78 236 GLY A O 1
ATOM 1777 N N . SER A 1 237 ? 7.455 14.616 -23.612 1.00 63.03 237 SER A N 1
ATOM 1778 C CA . SER A 1 237 ? 8.534 13.721 -24.026 1.00 63.03 237 SER A CA 1
ATOM 1779 C C . SER A 1 237 ? 8.939 12.853 -22.836 1.00 63.03 237 SER A C 1
ATOM 1781 O O . SER A 1 237 ? 9.163 13.396 -21.754 1.00 63.03 237 SER A O 1
ATOM 1783 N N . PRO A 1 238 ? 9.053 11.526 -23.001 1.00 73.31 238 PRO A N 1
ATOM 1784 C CA . PRO A 1 238 ? 9.485 10.667 -21.908 1.00 73.31 238 PRO A CA 1
ATOM 1785 C C . PRO A 1 238 ? 10.910 11.029 -21.466 1.00 73.31 238 PRO A C 1
ATOM 1787 O O . PRO A 1 238 ? 11.763 11.377 -22.290 1.00 73.31 238 PRO A O 1
ATOM 1790 N N . ALA A 1 239 ? 11.141 10.981 -20.156 1.00 70.50 239 ALA A N 1
ATOM 1791 C CA . ALA A 1 239 ? 12.400 11.365 -19.530 1.00 70.50 239 ALA A CA 1
ATOM 1792 C C . ALA A 1 239 ? 13.474 10.287 -19.740 1.00 70.50 239 ALA A C 1
ATOM 1794 O O . ALA A 1 239 ? 13.156 9.109 -19.868 1.00 70.50 239 ALA A O 1
ATOM 1795 N N . GLY A 1 240 ? 14.750 10.675 -19.718 1.00 70.38 240 GLY A N 1
ATOM 1796 C CA . GLY A 1 240 ? 15.886 9.748 -19.746 1.00 70.38 240 GLY A CA 1
ATOM 1797 C C . GLY A 1 240 ? 16.673 9.745 -21.058 1.00 70.38 240 GLY A C 1
ATOM 1798 O O . GLY A 1 240 ? 16.128 9.933 -22.154 1.00 70.38 240 GLY A O 1
ATOM 1799 N N . ILE A 1 241 ? 17.983 9.536 -20.914 1.00 72.50 241 ILE A N 1
ATOM 1800 C CA . ILE A 1 241 ? 18.954 9.487 -22.008 1.00 72.50 241 ILE A CA 1
ATOM 1801 C C . ILE A 1 241 ? 18.887 8.103 -22.661 1.00 72.50 241 ILE A C 1
ATOM 1803 O O . ILE A 1 241 ? 18.838 7.079 -21.979 1.00 72.50 241 ILE A O 1
ATOM 1807 N N . LEU A 1 242 ? 18.868 8.077 -23.994 1.00 78.56 242 LEU A N 1
ATOM 1808 C CA . LEU A 1 242 ? 19.001 6.854 -24.784 1.00 78.56 242 LEU A CA 1
ATOM 1809 C C . LEU A 1 242 ? 20.385 6.804 -25.432 1.00 78.56 242 LEU A C 1
ATOM 1811 O O . LEU A 1 242 ? 20.945 7.863 -25.726 1.00 78.56 242 LEU A O 1
ATOM 1815 N N . PRO A 1 243 ? 20.923 5.603 -25.715 1.00 82.25 243 PRO A N 1
ATOM 1816 C CA . PRO A 1 243 ? 22.124 5.475 -26.529 1.00 82.25 243 PRO A CA 1
ATOM 1817 C C . PRO A 1 243 ? 21.989 6.259 -27.839 1.00 82.25 243 PRO A C 1
ATOM 1819 O O . PRO A 1 243 ? 20.938 6.217 -28.485 1.00 82.25 243 PRO A O 1
ATOM 1822 N N . ALA A 1 244 ? 23.055 6.954 -28.245 1.00 83.94 244 ALA A N 1
ATOM 1823 C CA . ALA A 1 244 ? 23.026 7.870 -29.388 1.00 83.94 244 ALA A CA 1
ATOM 1824 C C . ALA A 1 244 ? 22.526 7.204 -30.682 1.00 83.94 244 ALA A C 1
ATOM 1826 O O . ALA A 1 244 ? 21.731 7.794 -31.412 1.00 83.94 244 ALA A O 1
ATOM 1827 N N . TRP A 1 245 ? 22.923 5.950 -30.925 1.00 84.00 245 TRP A N 1
ATOM 1828 C CA . TRP A 1 245 ? 22.480 5.180 -32.089 1.00 84.00 245 TRP A CA 1
ATOM 1829 C C . TRP A 1 245 ? 20.957 4.967 -32.098 1.00 84.00 245 TRP A C 1
ATOM 1831 O O . TRP A 1 245 ? 20.312 5.154 -33.127 1.00 84.00 245 TRP A O 1
ATOM 1841 N N . LEU A 1 246 ? 20.361 4.646 -30.945 1.00 85.38 246 LEU A N 1
ATOM 1842 C CA . LEU A 1 246 ? 18.924 4.412 -30.824 1.00 85.38 246 LEU A CA 1
ATOM 1843 C C . LEU A 1 246 ? 18.161 5.725 -30.966 1.00 85.38 246 LEU A C 1
ATOM 1845 O O . LEU A 1 246 ? 17.125 5.776 -31.622 1.00 85.38 246 LEU A O 1
ATOM 1849 N N . ASN A 1 247 ? 18.696 6.803 -30.395 1.00 84.88 247 ASN A N 1
ATOM 1850 C CA . ASN A 1 247 ? 18.111 8.124 -30.557 1.00 84.88 247 ASN A CA 1
ATOM 1851 C C . ASN A 1 247 ? 18.104 8.566 -32.032 1.00 84.88 247 ASN A C 1
ATOM 1853 O O . ASN A 1 247 ? 17.110 9.120 -32.498 1.00 84.88 247 ASN A O 1
ATOM 1857 N N . GLY A 1 248 ? 19.170 8.261 -32.781 1.00 82.62 248 GLY A N 1
ATOM 1858 C CA . GLY A 1 248 ? 19.243 8.490 -34.226 1.00 82.62 248 GLY A CA 1
ATOM 1859 C C . GLY A 1 248 ? 18.158 7.736 -35.000 1.00 82.62 248 GLY A C 1
ATOM 1860 O O . GLY A 1 248 ? 17.432 8.346 -35.784 1.00 82.62 248 GLY A O 1
ATOM 1861 N N . VAL A 1 249 ? 17.971 6.441 -34.712 1.00 85.12 249 VAL A N 1
ATOM 1862 C CA . VAL A 1 249 ? 16.893 5.627 -35.307 1.00 85.12 249 VAL A CA 1
ATOM 1863 C C . VAL A 1 249 ? 15.516 6.224 -35.008 1.00 85.12 249 VAL A C 1
ATOM 1865 O O . VAL A 1 249 ? 14.718 6.422 -35.921 1.00 85.12 249 VAL A O 1
ATOM 1868 N N . LEU A 1 250 ? 15.234 6.563 -33.748 1.00 85.94 250 LEU A N 1
ATOM 1869 C CA . LEU A 1 250 ? 13.939 7.125 -33.345 1.00 85.94 250 LEU A CA 1
ATOM 1870 C C . LEU A 1 250 ? 13.675 8.504 -33.962 1.00 85.94 250 LEU A C 1
ATOM 1872 O O . LEU A 1 250 ? 12.536 8.811 -34.307 1.00 85.94 250 LEU A O 1
ATOM 1876 N N . THR A 1 251 ? 14.719 9.316 -34.141 1.00 84.19 251 THR A N 1
ATOM 1877 C CA . THR A 1 251 ? 14.620 10.609 -34.832 1.00 84.19 251 THR A CA 1
ATOM 1878 C C . THR A 1 251 ? 14.244 10.415 -36.300 1.00 84.19 251 THR A C 1
ATOM 1880 O O . THR A 1 251 ? 13.401 11.143 -36.812 1.00 84.19 251 THR A O 1
ATOM 1883 N N . GLY A 1 252 ? 14.790 9.389 -36.963 1.00 83.56 252 GLY A N 1
ATOM 1884 C CA . GLY A 1 252 ? 14.414 9.030 -38.334 1.00 83.56 252 GLY A CA 1
ATOM 1885 C C . GLY A 1 252 ? 12.968 8.534 -38.482 1.00 83.56 252 GLY A C 1
ATOM 1886 O O . GLY A 1 252 ? 12.383 8.671 -39.553 1.00 83.56 252 GLY A O 1
ATOM 1887 N N . LEU A 1 253 ? 12.364 8.007 -37.411 1.00 83.56 253 LEU A N 1
ATOM 1888 C CA . LEU A 1 253 ? 10.965 7.557 -37.390 1.00 83.56 253 LEU A CA 1
ATOM 1889 C C . LEU A 1 253 ? 9.962 8.685 -37.086 1.00 83.56 253 LEU A C 1
ATOM 1891 O O . LEU A 1 253 ? 8.777 8.559 -37.403 1.00 83.56 253 LEU A O 1
ATOM 1895 N N . ALA A 1 254 ? 10.413 9.797 -36.500 1.00 79.69 254 ALA A N 1
ATOM 1896 C CA . ALA A 1 254 ? 9.553 10.916 -36.114 1.00 79.69 254 ALA A CA 1
ATOM 1897 C C . ALA A 1 254 ? 8.770 11.552 -37.290 1.00 79.69 254 ALA A C 1
ATOM 1899 O O . ALA A 1 254 ? 7.566 11.780 -37.121 1.00 79.69 254 ALA A O 1
ATOM 1900 N N . PRO A 1 255 ? 9.358 11.772 -38.490 1.00 81.00 255 PRO A N 1
ATOM 1901 C CA . PRO A 1 255 ? 8.628 12.282 -39.658 1.00 81.00 255 PRO A CA 1
ATOM 1902 C C . PRO A 1 255 ? 7.498 11.363 -40.140 1.00 81.00 255 PRO A C 1
ATOM 1904 O O . PRO A 1 255 ? 6.559 11.831 -40.775 1.00 81.00 255 PRO A O 1
ATOM 1907 N N . LEU A 1 256 ? 7.550 10.069 -39.803 1.00 80.12 256 LEU A N 1
ATOM 1908 C CA . LEU A 1 256 ? 6.503 9.085 -40.109 1.00 80.12 256 LEU A CA 1
ATOM 1909 C C . LEU A 1 256 ? 5.396 9.057 -39.040 1.00 80.12 256 LEU A C 1
ATOM 1911 O O . LEU A 1 256 ? 4.591 8.130 -38.983 1.00 80.12 256 LEU A O 1
ATOM 1915 N N . GLY A 1 257 ? 5.378 10.046 -38.143 1.00 77.62 257 GLY A N 1
ATOM 1916 C CA . GLY A 1 257 ? 4.408 10.155 -37.056 1.00 77.62 257 GLY A CA 1
ATOM 1917 C C . GLY A 1 257 ? 4.689 9.236 -35.864 1.00 77.62 257 GLY A C 1
ATOM 1918 O O . GLY A 1 257 ? 3.948 9.284 -34.877 1.00 77.62 257 GLY A O 1
ATOM 1919 N N . ALA A 1 258 ? 5.756 8.431 -35.909 1.00 83.06 258 ALA A N 1
ATOM 1920 C CA . ALA A 1 258 ? 6.110 7.426 -34.908 1.00 83.06 258 ALA A CA 1
ATOM 1921 C C . ALA A 1 258 ? 7.034 7.993 -33.813 1.00 83.06 258 ALA A C 1
ATOM 1923 O O . ALA A 1 258 ? 8.180 7.584 -33.637 1.00 83.06 258 ALA A O 1
ATOM 1924 N N . ASN A 1 259 ? 6.516 8.956 -33.052 1.00 84.44 259 ASN A N 1
ATOM 1925 C CA . ASN A 1 259 ? 7.252 9.608 -31.970 1.00 84.44 259 ASN A CA 1
ATOM 1926 C C . ASN A 1 259 ? 7.314 8.746 -30.704 1.00 84.44 259 ASN A C 1
ATOM 1928 O O . ASN A 1 259 ? 6.330 8.109 -30.324 1.00 84.44 259 ASN A O 1
ATOM 1932 N N . ARG A 1 260 ? 8.445 8.794 -29.997 1.00 86.75 260 ARG A N 1
ATOM 1933 C CA . ARG A 1 260 ? 8.647 8.137 -28.697 1.00 86.75 260 ARG A CA 1
ATOM 1934 C C . ARG A 1 260 ? 7.625 8.627 -27.657 1.00 86.75 260 ARG A C 1
ATOM 1936 O O . ARG A 1 260 ? 7.472 9.830 -27.461 1.00 86.75 260 ARG A O 1
ATOM 1943 N N . ARG A 1 261 ? 6.964 7.702 -26.954 1.00 87.50 261 ARG A N 1
ATOM 1944 C CA . ARG A 1 261 ? 5.952 7.991 -25.916 1.00 87.50 261 ARG A CA 1
ATOM 1945 C C . ARG A 1 261 ? 6.244 7.403 -24.543 1.00 87.50 261 ARG A C 1
ATOM 1947 O O . ARG A 1 261 ? 5.673 7.880 -23.576 1.00 87.50 261 ARG A O 1
ATOM 1954 N N . GLY A 1 262 ? 7.123 6.418 -24.437 1.00 91.38 262 GLY A N 1
ATOM 1955 C CA . GLY A 1 262 ? 7.489 5.837 -23.150 1.00 91.38 262 GLY A CA 1
ATOM 1956 C C . GLY A 1 262 ? 8.294 4.568 -23.332 1.00 91.38 262 GLY A C 1
ATOM 1957 O O . GLY A 1 262 ? 8.851 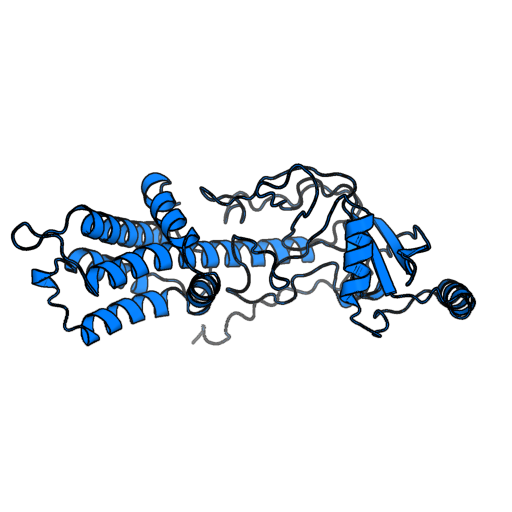4.331 -24.408 1.00 91.38 262 GLY A O 1
ATOM 1958 N N . PHE A 1 263 ? 8.325 3.757 -22.285 1.00 93.38 263 PHE A N 1
ATOM 1959 C CA . PHE A 1 263 ? 9.074 2.515 -22.243 1.00 93.38 263 PHE A CA 1
ATOM 1960 C C . PHE A 1 263 ? 8.242 1.412 -21.599 1.00 93.38 263 PHE A C 1
ATOM 1962 O O . PHE A 1 263 ? 7.464 1.665 -20.680 1.00 93.38 263 PHE A O 1
ATOM 1969 N N . VAL A 1 264 ? 8.416 0.188 -22.085 1.00 95.00 264 VAL A N 1
ATOM 1970 C CA . VAL A 1 264 ? 7.931 -1.020 -21.411 1.00 95.00 264 VAL A CA 1
ATOM 1971 C C . VAL A 1 264 ? 9.138 -1.767 -20.876 1.00 95.00 264 VAL A C 1
ATOM 1973 O O . VAL A 1 264 ? 10.138 -1.888 -21.576 1.00 95.00 264 VAL A O 1
ATOM 1976 N N . TYR A 1 265 ? 9.036 -2.263 -19.652 1.00 93.75 265 TYR A N 1
ATOM 1977 C CA . TYR A 1 265 ? 10.072 -3.009 -18.952 1.00 93.75 265 TYR A CA 1
ATOM 1978 C C . TYR A 1 265 ? 9.599 -4.432 -18.697 1.00 93.75 265 TYR A C 1
ATOM 1980 O O . TYR A 1 265 ? 8.501 -4.610 -18.175 1.00 93.75 265 TYR A O 1
ATOM 1988 N N . GLU A 1 266 ? 10.420 -5.415 -19.056 1.00 91.56 266 GLU A N 1
ATOM 1989 C CA . GLU A 1 266 ? 10.240 -6.824 -18.707 1.00 91.56 266 GLU A CA 1
ATOM 1990 C C . GLU A 1 266 ? 10.903 -7.097 -17.365 1.00 91.56 266 GLU A C 1
ATOM 1992 O O . GLU A 1 266 ? 12.053 -6.707 -17.137 1.00 91.56 266 GLU A O 1
ATOM 1997 N N . LEU A 1 267 ? 10.182 -7.792 -16.495 1.00 84.62 267 LEU A N 1
ATOM 1998 C CA . LEU A 1 267 ? 10.720 -8.311 -15.253 1.00 84.62 267 LEU A CA 1
ATOM 1999 C C . LEU A 1 267 ? 11.068 -9.790 -15.423 1.00 84.62 267 LEU A C 1
ATOM 2001 O O . LEU A 1 267 ? 10.292 -10.565 -15.988 1.00 84.62 267 LEU A O 1
ATOM 2005 N N . GLY A 1 268 ? 12.240 -10.169 -14.919 1.00 75.38 268 GLY A N 1
ATOM 2006 C CA . GLY A 1 268 ? 12.703 -11.552 -14.892 1.00 75.38 268 GLY A CA 1
ATOM 2007 C C . GLY A 1 268 ? 11.964 -12.398 -13.858 1.00 75.38 268 GLY A C 1
ATOM 2008 O O . GLY A 1 268 ? 10.930 -12.009 -13.319 1.00 75.38 268 GLY A O 1
ATOM 2009 N N . ASN A 1 269 ? 12.513 -13.575 -13.547 1.00 63.69 269 ASN A N 1
ATOM 2010 C CA . ASN A 1 269 ? 11.986 -14.382 -12.452 1.00 63.69 269 ASN A CA 1
ATOM 2011 C C . ASN A 1 269 ? 12.218 -13.646 -11.125 1.00 63.69 269 ASN A C 1
ATOM 2013 O O . ASN A 1 269 ? 13.349 -13.542 -10.655 1.00 63.69 269 ASN A O 1
ATOM 2017 N N . LEU A 1 270 ? 11.137 -13.137 -10.540 1.00 60.66 270 LEU A N 1
ATOM 2018 C CA . LEU A 1 270 ? 11.170 -12.402 -9.280 1.00 60.66 270 LEU A CA 1
ATOM 2019 C C . LEU A 1 270 ? 11.337 -13.331 -8.064 1.00 60.66 270 LEU A C 1
ATOM 2021 O O . LEU A 1 270 ? 11.469 -12.838 -6.949 1.00 60.66 270 LEU A O 1
ATOM 2025 N N . GLY A 1 271 ? 11.346 -14.660 -8.237 1.00 54.06 271 GLY A N 1
ATOM 2026 C CA . GLY A 1 271 ? 11.367 -15.597 -7.108 1.00 54.06 271 GLY A CA 1
ATOM 2027 C C . GLY A 1 271 ? 10.209 -15.308 -6.147 1.00 54.06 271 GLY A C 1
ATOM 2028 O O . GLY A 1 271 ? 9.098 -15.005 -6.588 1.00 54.06 271 GLY A O 1
ATOM 2029 N N . ALA A 1 272 ? 10.459 -15.338 -4.839 1.00 47.72 272 ALA A N 1
ATOM 2030 C CA . ALA A 1 272 ? 9.533 -14.849 -3.824 1.00 47.72 272 ALA A CA 1
ATOM 2031 C C . ALA A 1 272 ? 9.828 -13.410 -3.366 1.00 47.72 272 ALA A C 1
ATOM 2033 O O . ALA A 1 272 ? 9.388 -13.036 -2.274 1.00 47.72 272 ALA A O 1
ATOM 2034 N N . LEU A 1 273 ? 10.458 -12.559 -4.204 1.00 49.44 273 LEU A N 1
ATOM 2035 C CA . LEU A 1 273 ? 10.479 -11.099 -4.015 1.00 49.44 273 LEU A CA 1
ATOM 2036 C C . LEU A 1 273 ? 9.050 -10.524 -4.088 1.00 49.44 273 LEU A C 1
ATOM 2038 O O . LEU A 1 273 ? 8.584 -9.972 -5.077 1.00 49.44 273 LEU A O 1
ATOM 2042 N N . ASN A 1 274 ? 8.376 -10.667 -2.953 1.00 49.38 274 ASN A N 1
ATOM 2043 C CA . ASN A 1 274 ? 7.588 -9.688 -2.230 1.00 49.38 274 ASN A CA 1
ATOM 2044 C C . ASN A 1 274 ? 6.413 -9.036 -2.966 1.00 49.38 274 ASN A C 1
ATOM 2046 O O . ASN A 1 274 ? 6.343 -7.823 -3.159 1.00 49.38 274 ASN A O 1
ATOM 2050 N N . SER A 1 275 ? 5.427 -9.926 -3.104 1.00 51.59 275 SER A N 1
ATOM 2051 C CA . SER A 1 275 ? 3.972 -9.787 -3.212 1.00 51.59 275 SER A CA 1
ATOM 2052 C C . SER A 1 275 ? 3.389 -9.436 -4.548 1.00 51.59 275 SER A C 1
ATOM 2054 O O . SER A 1 275 ? 3.749 -8.459 -5.182 1.00 51.59 275 SER A O 1
ATOM 2056 N N . THR A 1 276 ? 2.327 -10.164 -4.838 1.00 52.62 276 THR A N 1
ATOM 2057 C CA . THR A 1 276 ? 1.312 -9.812 -5.803 1.00 52.62 276 THR A CA 1
ATOM 2058 C C . THR A 1 276 ? 0.017 -9.540 -5.039 1.00 52.62 276 THR A C 1
ATOM 2060 O O . THR A 1 276 ? -0.335 -10.233 -4.080 1.00 52.62 276 THR A O 1
ATOM 2063 N N . ARG A 1 277 ? -0.717 -8.507 -5.440 1.00 55.19 277 ARG A N 1
ATOM 2064 C CA . ARG A 1 277 ? -2.114 -8.333 -5.049 1.00 55.19 277 ARG A CA 1
ATOM 2065 C C . ARG A 1 277 ? -2.984 -8.795 -6.205 1.00 55.19 277 ARG A C 1
ATOM 2067 O O . ARG A 1 277 ? -2.759 -8.359 -7.324 1.00 55.19 277 ARG A O 1
ATOM 2074 N N . LEU A 1 278 ? -3.996 -9.605 -5.921 1.00 50.88 278 LEU A N 1
ATOM 2075 C CA . LEU A 1 278 ? -5.072 -9.901 -6.858 1.00 50.88 278 LEU A CA 1
ATOM 2076 C C . LEU A 1 278 ? -6.387 -9.762 -6.090 1.00 50.88 278 LEU A C 1
ATOM 2078 O O . LEU A 1 278 ? -6.659 -10.547 -5.186 1.00 50.88 278 LEU A O 1
ATOM 2082 N N . LEU A 1 279 ? -7.208 -8.769 -6.428 1.00 42.56 279 LEU A N 1
ATOM 2083 C CA . LEU A 1 279 ? -8.610 -8.770 -6.016 1.00 42.56 279 LEU A CA 1
ATOM 2084 C C . LEU A 1 279 ? -9.480 -8.952 -7.250 1.00 42.56 279 LEU A C 1
ATOM 2086 O O . LEU A 1 279 ? -9.560 -8.064 -8.090 1.00 42.56 279 LEU A O 1
ATOM 2090 N N . ALA A 1 280 ? -10.103 -10.130 -7.314 1.00 43.38 280 ALA A N 1
ATOM 2091 C CA . ALA A 1 280 ? -11.284 -10.484 -8.101 1.00 43.38 280 ALA A CA 1
ATOM 2092 C C . ALA A 1 280 ? -11.274 -10.191 -9.617 1.00 43.38 280 ALA A C 1
ATOM 2094 O O . ALA A 1 280 ? -12.300 -10.375 -10.266 1.00 43.38 280 ALA A O 1
ATOM 2095 N N . ALA A 1 281 ? -10.150 -9.789 -10.211 1.00 43.53 281 ALA A N 1
ATOM 2096 C CA . ALA A 1 281 ? -10.007 -9.777 -11.659 1.00 43.53 281 ALA A CA 1
ATOM 2097 C C . ALA A 1 281 ? -9.682 -11.207 -12.132 1.00 43.53 281 ALA A C 1
ATOM 2099 O O . ALA A 1 281 ? -8.748 -11.811 -11.595 1.00 43.53 281 ALA A O 1
ATOM 2100 N N . PRO A 1 282 ? -10.417 -11.764 -13.110 1.00 43.28 282 PRO A N 1
ATOM 2101 C CA . PRO A 1 282 ? -10.066 -13.041 -13.715 1.00 43.28 282 PRO A CA 1
ATOM 2102 C C . PRO A 1 282 ? -8.714 -12.873 -14.422 1.00 43.28 282 PRO A C 1
ATOM 2104 O O . PRO A 1 282 ? -8.666 -12.306 -15.501 1.00 43.28 282 PRO A O 1
ATOM 2107 N N . LEU A 1 283 ? -7.636 -13.292 -13.747 1.00 44.50 283 LEU A N 1
ATOM 2108 C CA . LEU A 1 283 ? -6.249 -13.446 -14.215 1.00 44.50 283 LEU A CA 1
ATOM 2109 C C . LEU A 1 283 ? -5.638 -12.237 -14.983 1.00 44.50 283 LEU A C 1
ATOM 2111 O O . LEU A 1 283 ? -5.985 -11.958 -16.123 1.00 44.50 283 LEU A O 1
ATOM 2115 N N . GLY A 1 284 ? -4.636 -11.565 -14.389 1.00 50.03 284 GLY A N 1
ATOM 2116 C CA . GLY A 1 284 ? -3.580 -10.863 -15.154 1.00 50.03 284 GLY A CA 1
ATOM 2117 C C . GLY A 1 284 ? -3.611 -9.331 -15.287 1.00 50.03 284 GLY A C 1
ATOM 2118 O O . GLY A 1 284 ? -2.668 -8.749 -15.815 1.00 50.03 284 GLY A O 1
ATOM 2119 N N . ARG A 1 285 ? -4.628 -8.608 -14.803 1.00 61.38 285 ARG A N 1
ATOM 2120 C CA . ARG A 1 285 ? -4.696 -7.167 -15.137 1.00 61.38 285 ARG A CA 1
ATOM 2121 C C . ARG A 1 285 ? -3.656 -6.296 -14.428 1.00 61.38 285 ARG A C 1
ATOM 2123 O O . ARG A 1 285 ? -3.093 -5.419 -15.076 1.00 61.38 285 ARG A O 1
ATOM 2130 N N . GLU A 1 286 ? -3.374 -6.534 -13.148 1.00 70.38 286 GLU A N 1
ATOM 2131 C CA . GLU A 1 286 ? -2.417 -5.718 -12.393 1.00 70.38 286 GLU A CA 1
ATOM 2132 C C . GLU A 1 286 ? -1.792 -6.491 -11.218 1.00 70.38 286 GLU A C 1
ATOM 2134 O O . GLU A 1 286 ? -2.505 -7.073 -10.401 1.00 70.38 286 GLU A O 1
ATOM 2139 N N . HIS A 1 287 ? -0.462 -6.477 -11.124 1.00 74.38 287 HIS A N 1
ATOM 2140 C CA . HIS A 1 287 ? 0.344 -7.032 -10.036 1.00 74.38 287 HIS A CA 1
ATOM 2141 C C . HIS A 1 287 ? 1.160 -5.913 -9.394 1.00 74.38 287 HIS A C 1
ATOM 2143 O O . HIS A 1 287 ? 1.736 -5.083 -10.092 1.00 74.38 287 HIS A O 1
ATOM 2149 N N . ILE A 1 288 ? 1.220 -5.890 -8.068 1.00 74.69 288 ILE A N 1
ATOM 2150 C CA . ILE A 1 288 ? 1.645 -4.717 -7.303 1.00 74.69 288 ILE A CA 1
ATOM 2151 C C . ILE A 1 288 ? 2.750 -5.102 -6.343 1.00 74.69 288 ILE A C 1
ATOM 2153 O O . ILE A 1 288 ? 2.555 -6.007 -5.537 1.00 74.69 288 ILE A O 1
ATOM 2157 N N . PHE A 1 289 ? 3.847 -4.358 -6.390 1.00 73.06 289 PHE A N 1
ATOM 2158 C CA . PHE A 1 289 ? 5.038 -4.576 -5.582 1.00 73.06 289 PHE A CA 1
ATOM 2159 C C . PHE A 1 289 ? 5.242 -3.418 -4.612 1.00 73.06 289 PHE A C 1
ATOM 2161 O O . PHE A 1 289 ? 4.821 -2.295 -4.879 1.00 73.06 289 PHE A O 1
ATOM 2168 N N . LEU A 1 290 ? 5.931 -3.663 -3.498 1.00 72.12 290 LEU A N 1
ATOM 2169 C CA . LEU A 1 290 ? 6.402 -2.574 -2.636 1.00 72.12 290 LEU A CA 1
ATOM 2170 C C . LEU A 1 290 ? 7.521 -1.770 -3.302 1.00 72.12 290 LEU A C 1
ATOM 2172 O O . LEU A 1 290 ? 7.506 -0.548 -3.252 1.00 72.12 290 LEU A O 1
ATOM 2176 N N . ALA A 1 291 ? 8.468 -2.451 -3.940 1.00 73.50 291 ALA A N 1
ATOM 2177 C CA . ALA A 1 291 ? 9.513 -1.874 -4.777 1.00 73.50 291 ALA A CA 1
ATOM 2178 C C . ALA A 1 291 ? 10.017 -2.956 -5.740 1.00 73.50 291 ALA A C 1
ATOM 2180 O O . ALA A 1 291 ? 9.925 -4.145 -5.430 1.00 73.50 291 ALA A O 1
ATOM 2181 N N . ILE A 1 292 ? 10.548 -2.548 -6.892 1.00 78.38 292 ILE A N 1
ATOM 2182 C CA . ILE A 1 292 ? 11.152 -3.456 -7.875 1.00 78.38 292 ILE A CA 1
ATOM 2183 C C . ILE A 1 292 ? 12.608 -3.021 -8.068 1.00 78.38 292 ILE A C 1
ATOM 2185 O O . ILE A 1 292 ? 12.827 -1.937 -8.614 1.00 78.38 292 ILE A O 1
ATOM 2189 N N . PRO A 1 293 ? 13.601 -3.814 -7.631 1.00 75.19 293 PRO A N 1
ATOM 2190 C CA . PRO A 1 293 ? 15.008 -3.448 -7.771 1.00 75.19 293 PRO A CA 1
ATOM 2191 C C . PRO A 1 293 ? 15.459 -3.497 -9.244 1.00 75.19 293 PRO A C 1
ATOM 2193 O O . PRO A 1 293 ? 14.870 -4.237 -10.035 1.00 75.19 293 PRO A O 1
ATOM 2196 N N . PRO A 1 294 ? 16.532 -2.782 -9.639 1.00 78.75 294 PRO A N 1
ATOM 2197 C CA . PRO A 1 294 ? 17.046 -2.811 -11.013 1.00 78.75 294 PRO A CA 1
ATOM 2198 C C . PRO A 1 294 ? 17.386 -4.220 -11.502 1.00 78.75 294 PRO A C 1
ATOM 2200 O O . PRO A 1 294 ? 17.110 -4.557 -12.646 1.00 78.75 294 PRO A O 1
ATOM 2203 N N . ALA A 1 295 ? 17.942 -5.059 -10.620 1.00 75.00 295 ALA A N 1
ATOM 2204 C CA . ALA A 1 295 ? 18.356 -6.428 -10.931 1.00 75.00 295 ALA A CA 1
ATOM 2205 C C . ALA A 1 295 ? 17.193 -7.346 -11.353 1.00 75.00 295 ALA A C 1
ATOM 2207 O O . ALA A 1 295 ? 17.414 -8.377 -11.981 1.00 75.00 295 ALA A O 1
ATOM 2208 N N . ALA A 1 296 ? 15.956 -6.974 -11.016 1.00 78.31 296 ALA A N 1
ATOM 2209 C CA . ALA A 1 296 ? 14.758 -7.696 -11.420 1.00 78.31 296 ALA A CA 1
ATOM 2210 C C . ALA A 1 296 ? 14.302 -7.366 -12.852 1.00 78.31 296 ALA A C 1
ATOM 2212 O O . ALA A 1 296 ? 13.443 -8.063 -13.391 1.00 78.31 296 ALA A O 1
ATOM 2213 N N . ILE A 1 297 ? 14.839 -6.309 -13.465 1.00 84.94 297 ILE A N 1
ATOM 2214 C CA . ILE A 1 297 ? 14.452 -5.843 -14.796 1.00 84.94 297 ILE A CA 1
ATOM 2215 C C . ILE A 1 297 ? 15.407 -6.468 -15.815 1.00 84.94 297 ILE A C 1
ATOM 2217 O O . ILE A 1 297 ? 16.612 -6.239 -15.770 1.00 84.94 297 ILE A O 1
ATOM 2221 N N . THR A 1 298 ? 14.881 -7.268 -16.741 1.00 87.94 298 THR A N 1
ATOM 2222 C CA . THR A 1 298 ? 15.698 -8.026 -17.706 1.00 87.94 298 THR A CA 1
ATOM 2223 C C . THR A 1 298 ? 15.853 -7.288 -19.025 1.00 87.94 298 THR A C 1
ATOM 2225 O O . THR A 1 298 ? 16.943 -7.237 -19.605 1.00 87.94 298 THR A O 1
ATOM 2228 N N . ARG A 1 299 ? 14.750 -6.734 -19.531 1.00 91.19 299 ARG A N 1
ATOM 2229 C CA . ARG A 1 299 ? 14.665 -6.139 -20.866 1.00 91.19 299 ARG A CA 1
ATOM 2230 C C . ARG A 1 299 ? 13.779 -4.911 -20.865 1.00 91.19 299 ARG A C 1
ATOM 2232 O O . ARG A 1 299 ? 12.994 -4.684 -19.947 1.00 91.19 299 ARG A O 1
ATOM 2239 N N . TRP A 1 300 ? 13.889 -4.123 -21.922 1.00 94.25 300 TRP A N 1
ATOM 2240 C CA . TRP A 1 300 ? 13.002 -2.994 -22.146 1.00 94.25 300 TRP A CA 1
ATOM 2241 C C . TRP A 1 300 ? 12.786 -2.722 -23.634 1.00 94.25 300 TRP A C 1
ATOM 2243 O O . TRP A 1 300 ? 13.583 -3.117 -24.486 1.00 94.25 300 TRP A O 1
ATOM 2253 N N . TRP A 1 301 ? 11.700 -2.017 -23.934 1.00 94.62 301 TRP A N 1
ATOM 2254 C CA . TRP A 1 301 ? 11.347 -1.544 -25.266 1.00 94.62 301 TRP A CA 1
ATOM 2255 C C . TRP A 1 301 ? 11.014 -0.064 -25.223 1.00 94.62 301 TRP A C 1
ATOM 2257 O O . TRP A 1 301 ? 10.439 0.431 -24.253 1.00 94.62 301 TRP A O 1
ATOM 2267 N N . VAL A 1 302 ? 11.298 0.628 -26.318 1.00 92.62 302 VAL A N 1
ATOM 2268 C CA . VAL A 1 302 ? 10.741 1.954 -26.587 1.00 92.62 302 VAL A CA 1
ATOM 2269 C C . VAL A 1 302 ? 9.313 1.785 -27.085 1.00 92.62 302 VAL A C 1
ATOM 2271 O O . VAL A 1 302 ? 9.081 0.979 -27.978 1.00 92.62 302 VAL A O 1
ATOM 2274 N N . VAL A 1 303 ? 8.374 2.569 -26.563 1.00 92.12 303 VAL A N 1
ATOM 2275 C CA . VAL A 1 303 ? 6.998 2.651 -27.065 1.00 92.12 303 VAL A CA 1
ATOM 2276 C C . VAL A 1 303 ? 6.850 3.871 -27.960 1.00 92.12 303 VAL A C 1
ATOM 2278 O O . VAL A 1 303 ? 7.196 4.989 -27.566 1.00 92.12 303 VAL A O 1
ATOM 2281 N N . LEU A 1 304 ? 6.296 3.663 -29.149 1.00 89.62 304 LEU A N 1
ATOM 2282 C CA . LEU A 1 304 ? 5.997 4.706 -30.123 1.00 89.62 304 LEU A CA 1
ATOM 2283 C C . LEU A 1 304 ? 4.527 5.156 -30.021 1.00 89.62 304 LEU A C 1
ATOM 2285 O O . LEU A 1 304 ? 3.669 4.503 -29.424 1.00 89.62 304 LEU A O 1
ATOM 2289 N N . SER A 1 305 ? 4.216 6.309 -30.605 1.00 87.06 305 SER A N 1
ATOM 2290 C CA . SER A 1 305 ? 2.887 6.942 -30.599 1.00 87.06 305 SER A CA 1
ATOM 2291 C C . SER A 1 305 ? 1.788 6.068 -31.206 1.00 87.06 305 SER A C 1
ATOM 2293 O O . SER A 1 305 ? 0.661 6.061 -30.701 1.00 87.06 305 SER A O 1
ATOM 2295 N N . ASN A 1 306 ? 2.138 5.287 -32.224 1.00 86.88 306 ASN A N 1
ATOM 2296 C CA . ASN A 1 306 ? 1.302 4.295 -32.897 1.00 86.88 306 ASN A CA 1
ATOM 2297 C C . ASN A 1 306 ? 1.249 2.939 -32.161 1.00 86.88 306 ASN A C 1
ATOM 2299 O O . ASN A 1 306 ? 0.769 1.965 -32.726 1.00 86.88 306 ASN A O 1
ATOM 2303 N N . SER A 1 307 ? 1.735 2.870 -30.915 1.00 87.69 307 SER A N 1
ATOM 2304 C CA . SER A 1 307 ? 1.770 1.660 -30.078 1.00 87.69 307 SER A CA 1
ATOM 2305 C C . SER A 1 307 ? 2.729 0.559 -30.548 1.00 87.69 307 SER A C 1
ATOM 2307 O O . SER A 1 307 ? 2.803 -0.479 -29.895 1.00 87.69 307 SER A O 1
ATOM 2309 N N . HIS A 1 308 ? 3.510 0.781 -31.610 1.00 90.06 308 HIS A N 1
ATOM 2310 C CA . HIS A 1 308 ? 4.619 -0.109 -31.944 1.00 90.06 308 HIS A CA 1
ATOM 2311 C C . HIS A 1 308 ? 5.746 0.020 -30.920 1.00 90.06 308 HIS A C 1
ATOM 2313 O O . HIS A 1 308 ? 5.920 1.066 -30.283 1.00 90.06 308 HIS A O 1
ATOM 2319 N N . THR A 1 309 ? 6.529 -1.046 -30.785 1.00 91.69 309 THR A N 1
ATOM 2320 C CA . THR A 1 309 ? 7.681 -1.092 -29.892 1.00 91.69 309 THR A CA 1
ATOM 2321 C C . THR A 1 309 ? 8.987 -1.281 -30.657 1.00 91.69 309 THR A C 1
ATOM 2323 O O . THR A 1 309 ? 9.022 -1.924 -31.703 1.00 91.69 309 THR A O 1
ATOM 2326 N N . VAL A 1 310 ? 10.074 -0.718 -30.129 1.00 91.75 310 VAL A N 1
ATOM 2327 C CA . VAL A 1 310 ? 11.444 -0.939 -30.622 1.00 91.75 310 VAL A CA 1
ATOM 2328 C C . VAL A 1 310 ? 12.244 -1.607 -29.504 1.00 91.75 310 VAL A C 1
ATOM 2330 O O . VAL A 1 310 ? 12.338 -1.048 -28.411 1.00 91.75 310 VAL A O 1
ATOM 2333 N N . GLY A 1 311 ? 12.771 -2.807 -29.756 1.00 90.62 311 GLY A N 1
ATOM 2334 C CA . GLY A 1 311 ? 13.441 -3.669 -28.771 1.00 90.62 311 GLY A CA 1
ATOM 2335 C C . GLY A 1 311 ? 13.149 -5.162 -29.027 1.00 90.62 311 GLY A C 1
ATOM 2336 O O . GLY A 1 311 ? 12.617 -5.488 -30.089 1.00 90.62 311 GLY A O 1
ATOM 2337 N N . PRO A 1 312 ? 13.436 -6.072 -28.074 1.00 91.81 312 PRO A N 1
ATOM 2338 C CA . PRO A 1 312 ? 13.929 -5.786 -26.730 1.00 91.81 312 PRO A CA 1
ATOM 2339 C C . PRO A 1 312 ? 15.393 -5.364 -26.717 1.00 91.81 312 PRO A C 1
ATOM 2341 O O . PRO A 1 312 ? 16.212 -5.864 -27.483 1.00 91.81 312 PRO A O 1
ATOM 2344 N N . PHE A 1 313 ? 15.727 -4.503 -25.768 1.00 91.75 313 PHE A N 1
ATOM 2345 C CA . PHE A 1 313 ? 17.100 -4.197 -25.401 1.00 91.75 313 PHE A CA 1
ATOM 2346 C C . PHE A 1 313 ? 17.404 -4.780 -24.021 1.00 91.75 313 PHE A C 1
ATOM 2348 O O . PHE A 1 313 ? 16.508 -4.812 -23.171 1.00 91.75 313 PHE A O 1
ATOM 2355 N N . PRO A 1 314 ? 18.644 -5.228 -23.768 1.00 89.56 314 PRO A N 1
ATOM 2356 C CA . PRO A 1 314 ? 19.049 -5.617 -22.426 1.00 89.56 314 PRO A CA 1
ATOM 2357 C C . PRO A 1 314 ? 18.933 -4.419 -21.477 1.00 89.56 314 PRO A C 1
ATOM 2359 O O . PRO A 1 314 ? 19.241 -3.279 -21.850 1.00 89.56 314 PRO A O 1
ATOM 2362 N N . PHE A 1 315 ? 18.457 -4.666 -20.257 1.00 88.31 315 PHE A N 1
ATOM 2363 C CA . PHE A 1 315 ? 18.448 -3.637 -19.225 1.00 88.31 315 PHE A CA 1
ATOM 2364 C C . PHE A 1 315 ? 19.889 -3.348 -18.760 1.00 88.31 315 PHE A C 1
ATOM 2366 O O . PHE A 1 315 ? 20.676 -4.291 -18.632 1.00 88.31 315 PHE A O 1
ATOM 2373 N N . PRO A 1 316 ? 20.278 -2.074 -18.548 1.00 82.31 316 PRO A N 1
ATOM 2374 C CA . PRO A 1 316 ? 21.618 -1.750 -18.075 1.00 82.31 316 PRO A CA 1
ATOM 2375 C C . PRO A 1 316 ? 21.896 -2.437 -16.738 1.00 82.31 316 PRO A C 1
ATOM 2377 O O . PRO A 1 316 ? 21.064 -2.389 -15.831 1.00 82.31 316 PRO A O 1
ATOM 2380 N N . ALA A 1 317 ? 23.077 -3.041 -16.595 1.00 66.56 317 ALA A N 1
ATOM 2381 C CA . ALA A 1 317 ? 23.545 -3.450 -15.278 1.00 66.56 317 ALA A CA 1
ATOM 2382 C C . ALA A 1 317 ? 23.606 -2.199 -14.393 1.00 66.56 317 ALA A C 1
ATOM 2384 O O . ALA A 1 317 ? 24.159 -1.180 -14.814 1.00 66.56 317 ALA A O 1
ATOM 2385 N N . ALA A 1 318 ? 23.016 -2.259 -13.197 1.00 57.25 318 ALA A N 1
ATOM 2386 C CA . ALA A 1 318 ? 23.133 -1.161 -12.249 1.00 57.25 318 ALA A CA 1
ATOM 2387 C C . ALA A 1 318 ? 24.625 -0.902 -12.004 1.00 57.25 318 ALA A C 1
ATOM 2389 O O . ALA A 1 318 ? 25.368 -1.833 -11.676 1.00 57.25 318 ALA A O 1
ATOM 2390 N N . ALA A 1 319 ? 25.075 0.346 -12.165 1.00 50.25 319 ALA A N 1
ATOM 2391 C CA . ALA A 1 319 ? 26.333 0.737 -11.549 1.00 50.25 319 ALA A CA 1
ATOM 2392 C C . ALA A 1 319 ? 26.190 0.414 -10.058 1.00 50.25 319 ALA A C 1
ATOM 2394 O O . ALA A 1 319 ? 25.159 0.751 -9.477 1.00 50.25 319 ALA A O 1
ATOM 2395 N N . LEU A 1 320 ? 27.158 -0.294 -9.464 1.00 41.59 320 LEU A N 1
ATOM 2396 C CA . LEU A 1 320 ? 27.148 -0.592 -8.032 1.00 41.59 320 LEU A CA 1
ATOM 2397 C C . LEU A 1 320 ? 26.862 0.716 -7.295 1.00 41.59 320 LEU A C 1
ATOM 2399 O O . LEU A 1 320 ? 27.713 1.607 -7.273 1.00 41.59 320 LEU A O 1
ATOM 2403 N N . ALA A 1 321 ? 25.650 0.860 -6.755 1.00 40.06 321 ALA A N 1
ATOM 2404 C CA . ALA A 1 321 ? 25.326 2.041 -5.984 1.00 40.06 321 ALA A CA 1
ATOM 2405 C C . ALA A 1 321 ? 26.334 2.074 -4.827 1.00 40.06 321 ALA A C 1
ATOM 2407 O O . ALA A 1 321 ? 26.535 1.027 -4.192 1.00 40.06 321 ALA A O 1
ATOM 2408 N N . PRO A 1 322 ? 26.999 3.214 -4.547 1.00 33.38 322 PRO A N 1
ATOM 2409 C CA . PRO A 1 322 ? 27.729 3.337 -3.298 1.00 33.38 322 PRO A CA 1
ATOM 2410 C C . PRO A 1 322 ? 26.727 2.979 -2.211 1.00 33.38 322 PRO A C 1
ATOM 2412 O O . PRO A 1 322 ? 25.606 3.491 -2.241 1.00 33.38 322 PRO A O 1
ATOM 2415 N N . ALA A 1 323 ? 27.090 2.032 -1.342 1.00 36.69 323 ALA A N 1
ATOM 2416 C CA . ALA A 1 323 ? 26.234 1.577 -0.262 1.00 36.69 323 ALA A CA 1
ATOM 2417 C C . ALA A 1 323 ? 25.683 2.822 0.432 1.00 36.69 323 ALA A C 1
ATOM 2419 O O . ALA A 1 323 ? 26.418 3.521 1.132 1.00 36.69 323 ALA A O 1
ATOM 2420 N N . MET A 1 324 ? 24.417 3.154 0.167 1.00 35.81 324 MET A N 1
ATOM 2421 C CA . MET A 1 324 ? 23.753 4.208 0.901 1.00 35.81 324 MET A CA 1
ATOM 2422 C C . MET A 1 324 ? 23.590 3.614 2.283 1.00 35.81 324 MET A C 1
ATOM 2424 O O . MET A 1 324 ? 22.653 2.857 2.539 1.00 35.81 324 MET A O 1
ATOM 2428 N N . GLY A 1 325 ? 24.575 3.887 3.141 1.00 29.94 325 GLY A N 1
ATOM 2429 C CA . GLY A 1 325 ? 24.448 3.683 4.563 1.00 29.94 325 GLY A CA 1
ATOM 2430 C C . GLY A 1 325 ? 23.116 4.301 4.923 1.00 29.94 325 GLY A C 1
ATOM 2431 O O . GLY A 1 325 ? 22.906 5.496 4.711 1.00 29.94 325 GLY A O 1
ATOM 2432 N N . VAL A 1 326 ? 22.182 3.462 5.358 1.00 34.44 326 VAL A N 1
ATOM 2433 C CA . VAL A 1 326 ? 20.934 3.928 5.930 1.00 34.44 326 VAL A CA 1
ATOM 2434 C C . VAL A 1 326 ? 21.357 4.659 7.193 1.00 34.44 326 VAL A C 1
ATOM 2436 O O . VAL A 1 326 ? 21.452 4.074 8.269 1.00 34.44 326 VAL A O 1
ATOM 2439 N N . ALA A 1 327 ? 21.680 5.942 7.056 1.00 27.80 327 ALA A N 1
ATOM 2440 C CA . ALA A 1 327 ? 21.665 6.862 8.159 1.00 27.80 327 ALA A CA 1
ATOM 2441 C C . ALA A 1 327 ? 20.192 6.946 8.540 1.00 27.80 327 ALA A C 1
ATOM 2443 O O . ALA A 1 327 ? 19.432 7.781 8.053 1.00 27.80 327 ALA A O 1
ATOM 2444 N N . TYR A 1 328 ? 19.772 6.024 9.404 1.00 30.70 328 TYR A N 1
ATOM 2445 C CA . TYR A 1 328 ? 18.769 6.366 10.383 1.00 30.70 328 TYR A CA 1
ATOM 2446 C C . TYR A 1 328 ? 19.330 7.614 11.063 1.00 30.70 328 TYR A C 1
ATOM 2448 O O . TYR A 1 328 ? 20.187 7.518 11.939 1.00 30.70 328 TYR A O 1
ATOM 2456 N N . SER A 1 329 ? 18.877 8.797 10.648 1.00 30.48 329 SER A N 1
ATOM 2457 C CA . SER A 1 329 ? 18.878 9.938 11.545 1.00 30.48 329 SER A CA 1
ATOM 2458 C C . SER A 1 329 ? 17.861 9.582 12.627 1.00 30.48 329 SER A C 1
ATOM 2460 O O . SER A 1 329 ? 16.705 10.010 12.607 1.00 30.48 329 SER A O 1
ATOM 2462 N N . GLY A 1 330 ? 18.284 8.707 13.546 1.00 29.61 330 GLY A N 1
ATOM 2463 C CA . GLY A 1 330 ? 17.794 8.760 14.902 1.00 29.61 330 GLY A CA 1
ATOM 2464 C C . GLY A 1 330 ? 17.864 10.226 15.283 1.00 29.61 330 GLY A C 1
ATOM 2465 O O . GLY A 1 330 ? 18.890 10.877 15.091 1.00 29.61 330 GLY A O 1
ATOM 2466 N N . ASN A 1 331 ? 16.713 10.761 15.660 1.00 29.05 331 ASN A N 1
ATOM 2467 C CA . ASN A 1 331 ? 16.580 12.103 16.181 1.00 29.05 331 ASN A CA 1
ATOM 2468 C C . ASN A 1 331 ? 17.788 12.402 17.099 1.00 29.05 331 ASN A C 1
ATOM 2470 O O . ASN A 1 331 ? 17.978 11.647 18.054 1.00 29.05 331 ASN A O 1
ATOM 2474 N N . PRO A 1 332 ? 18.613 13.432 16.835 1.00 29.53 332 PRO A N 1
ATOM 2475 C CA . PRO A 1 332 ? 19.811 13.702 17.634 1.00 29.53 332 PRO A CA 1
ATOM 2476 C C . PRO A 1 332 ? 19.508 14.120 19.085 1.00 29.53 332 PRO A C 1
ATOM 2478 O O . PRO A 1 332 ? 20.428 14.366 19.852 1.00 29.53 332 PRO A O 1
ATOM 2481 N N . ASN A 1 333 ? 18.238 14.150 19.500 1.00 30.73 333 ASN A N 1
ATOM 2482 C CA . ASN A 1 333 ? 17.812 14.570 20.834 1.00 30.73 333 ASN A CA 1
ATOM 2483 C C . ASN A 1 333 ? 17.519 13.413 21.800 1.00 30.73 333 ASN A C 1
ATOM 2485 O O . ASN A 1 333 ? 16.564 13.481 22.570 1.00 30.73 333 ASN A O 1
ATOM 2489 N N . VAL A 1 334 ? 18.320 12.348 21.783 1.00 32.41 334 VAL A N 1
ATOM 2490 C CA . VAL A 1 334 ? 18.355 11.394 22.902 1.00 32.41 334 VAL A CA 1
ATOM 2491 C C . VAL A 1 334 ? 19.804 11.010 23.158 1.00 32.41 334 VAL A C 1
ATOM 2493 O O . VAL A 1 334 ? 20.254 9.998 22.645 1.00 32.41 334 VAL A O 1
ATOM 2496 N N . LEU A 1 335 ? 20.527 11.864 23.883 1.00 29.25 335 LEU A N 1
ATOM 2497 C CA . LEU A 1 335 ? 21.605 11.540 24.831 1.00 29.25 335 LEU A CA 1
ATOM 2498 C C . LEU A 1 335 ? 22.108 12.862 25.451 1.00 29.25 335 LEU A C 1
ATOM 2500 O O . LEU A 1 335 ? 23.138 13.391 25.041 1.00 29.25 335 LEU A O 1
ATOM 2504 N N . ALA A 1 336 ? 21.327 13.400 26.393 1.00 31.75 336 ALA A N 1
ATOM 2505 C CA . ALA A 1 336 ? 21.722 14.211 27.556 1.00 31.75 336 ALA A CA 1
ATOM 2506 C C . ALA A 1 336 ? 20.451 14.608 28.320 1.00 31.75 336 ALA A C 1
ATOM 2508 O O . ALA A 1 336 ? 19.533 15.157 27.668 1.00 31.75 336 ALA A O 1
#

Sequence (336 aa):
MIATPVWNPAIWAARVQPMNARTNCARIGMAQILNNYFQDSINCLANRRADGLAPIDQAAHALTAAWPGAGPLSALIDARVTAVLNACSSWLTNRRFLGFRVTGWREAAIAALYWQTAWCYSCDNYARRAILAIGVNNGLNVATTATEPVLVAQLIGNPYQFAGSGYAHQNVPGLLRGDSRGPDTIANVSNGFQPRTVIYGAYQPWFDGHNTATPSTTNDQQLAINAAKAAAGPGGSPAGILPAWLNGVLTGLAPLGANRRGFVYELGNLGALNSTRLLAAPLGREHIFLAIPPAAITRWWVVLSNSHTVGPFPFPAAALAPAMGVAYSGNPNVLA

Radius of gyration: 24.23 Å; chains: 1; bounding box: 62×35×74 Å

Foldseek 3Di:
DADCVLQVVLQVLLVVDDPVLLLVLQVCALLVLLVVLVVLCVVVVHPCVQLVCVQLNVLSVLLNVPPDPDDADDPSNSVSLSSNSVSLVCSLPPDDHPNHHDDDSSNVSSSSSNNSSSSNVLLQLLLNQLLVLVLQVLLDPPPDDPDDPPPPPPDRHASQDDPPLLWDQDFDAWKKAAALADLCCQQEVVQHFAFPDSDRSQDGSDDDPDRGQWGKIWNDLLLRLVRNQPNQPDPRHRHDDDDPVVVVVQVVCVVVVWHFRTKMWTFHRCDRQATFRDDDDPDIDMGTGNTDGQVRTAFMWTATPVRDTHDGDGRDSRDPDPSPPPPPPPPPPPDD

pLDDT: mean 73.23, std 18.89, range [27.8, 97.31]

Secondary structure (DSSP, 8-state):
---HHHHHHHHHHHHTS-HHHHHHHHHHHHHHHHHHHHHHHHHTT--HHHHT-HHHHHHHHHHHHH--SSSPPPHHHHHHHHHHHHHHHHHHHH-EETTEE--SHHHHHHHHHHHHHHHHHHHHHHHHHHHHHHHHHHH----SS-------TTTT--TT-STT--EE----SS-EEEESB-HHIIIIISSSB--S---TTT--SS--S-TTS--EEBS-HHHHHHHHHHHT-TTPPPBS---HHHHHHHHHHGGGT--EEEEEEEE---TT-S-EE--S-SS-S-EE-S-B-GGGEEEEEEEETTS-EEEEEEPPPPP------------S----